Protein AF-0000000078391366 (afdb_homodimer)

Solvent-accessible surface area (backbone atoms only — not comparable to full-atom values): 16207 Å² total; per-residue (Å²): 125,81,77,79,68,52,50,53,65,19,46,39,53,39,88,88,63,46,56,36,37,66,72,50,48,55,62,87,50,70,76,33,93,84,32,59,40,52,32,62,40,32,46,32,16,58,75,36,67,53,40,69,58,43,30,50,49,52,51,48,48,37,71,74,60,33,45,66,47,47,23,72,54,71,32,77,50,23,34,75,63,19,50,69,48,64,21,54,62,47,44,21,47,40,66,20,30,33,51,28,51,65,55,35,24,57,74,59,68,49,53,71,67,52,41,50,54,32,52,52,38,46,52,32,31,53,72,69,44,44,65,90,44,51,72,67,56,31,63,72,45,28,63,60,44,38,51,39,40,77,64,52,25,98,124,82,79,79,67,52,51,50,62,19,46,39,53,38,89,88,64,45,54,37,37,65,72,48,48,56,63,85,50,69,76,33,95,83,32,58,40,50,31,62,40,32,43,30,16,56,73,36,67,51,40,67,55,44,29,50,49,54,51,48,47,37,72,72,59,32,46,64,48,45,23,73,55,69,30,75,50,23,34,76,64,19,49,70,48,64,22,54,62,47,43,20,46,42,66,20,30,33,51,28,52,64,54,34,26,56,74,59,66,49,52,72,68,52,41,50,54,32,50,50,38,47,52,32,31,54,72,70,45,45,64,88,46,51,72,67,56,32,62,71,45,29,64,60,43,38,53,40,39,76,63,51,24,99

pLDDT: mean 95.13, std 9.09, range [27.97, 98.62]

Organism: Toxocara canis (NCBI:txid6265)

InterPro domains:
  IPR002172 Low-density lipoprotein (LDL) receptor class A repeat [PF00057] (10-39)
  IPR002172 Low-density lipoprotein (LDL) receptor class A repeat [PS50068] (5-44)
  IPR002172 Low-density lipoprotein (LDL) receptor class A repeat [SM00192] (5-45)
  IPR002172 Low-density lipoprotein (LDL) receptor class A repeat [cd00112] (12-39)
  IPR036055 LDL receptor-like superfamily [G3DSA:4.10.400.10] (2-43)
  IPR036055 LDL receptor-like superfamily [SSF57424] (6-43)
  IPR053103 IDLSRF-like signaling peptide [PTHR20967] (5-152)

Sequence (308 aa):
MVLVSCPTWHPFQCPNGDCVPIKYLCDGSPDCGDEYDENKSMCTAATRPPVEETASFLKALLNAHGNDFLVKVFGPKASNQLKGMGGVDKVAVALSQSPTIDAFGAEMNFTEDEVEKMTDLMAEIASGSNAGLTNNEAADFRFFVQKLHETGFFMVLVSCPTWHPFQCPNGDCVPIKYLCDGSPDCGDEYDENKSMCTAATRPPVEETASFLKALLNAHGNDFLVKVFGPKASNQLKGMGGVDKVAVALSQSPTIDAFGAEMNFTEDEVEKMTDLMAEIASGSNAGLTNNEAADFRFFVQKLHETGFF

Structure (mmCIF, N/CA/C/O backbone):
data_AF-0000000078391366-model_v1
#
loop_
_entity.id
_entity.type
_entity.pdbx_description
1 polymer Prohormone-4
#
loop_
_atom_site.group_PDB
_atom_site.id
_atom_site.type_symbol
_atom_site.label_atom_id
_atom_site.label_alt_id
_atom_site.label_comp_id
_atom_site.label_asym_id
_atom_site.label_entity_id
_atom_site.label_seq_id
_atom_site.pdbx_PDB_ins_code
_atom_site.Cartn_x
_atom_site.Cartn_y
_atom_site.Cartn_z
_atom_site.occupancy
_atom_site.B_iso_or_equiv
_atom_site.auth_seq_id
_atom_site.auth_comp_id
_atom_site.auth_asym_id
_atom_site.auth_atom_id
_atom_site.pdbx_PDB_model_num
ATOM 1 N N . MET A 1 1 ? 28.031 7.309 -0.085 1 28.7 1 MET A N 1
ATOM 2 C CA . MET A 1 1 ? 26.812 7.895 -0.617 1 28.7 1 MET A CA 1
ATOM 3 C C . MET A 1 1 ? 25.672 7.773 0.39 1 28.7 1 MET A C 1
ATOM 5 O O . MET A 1 1 ? 25.359 6.68 0.863 1 28.7 1 MET A O 1
ATOM 9 N N . VAL A 1 2 ? 25.484 8.602 1.168 1 36.62 2 VAL A N 1
ATOM 10 C CA . VAL A 1 2 ? 24.531 8.539 2.275 1 36.62 2 VAL A CA 1
ATOM 11 C C . VAL A 1 2 ? 23.172 8.055 1.771 1 36.62 2 VAL A C 1
ATOM 13 O O . VAL A 1 2 ? 22.578 8.672 0.889 1 36.62 2 VAL A O 1
ATOM 16 N N . LEU A 1 3 ? 22.906 6.812 1.472 1 46.75 3 LEU A N 1
ATOM 17 C CA . LEU A 1 3 ? 21.656 6.219 1.032 1 46.75 3 LEU A CA 1
ATOM 18 C C . LEU A 1 3 ? 20.469 6.973 1.619 1 46.75 3 LEU A C 1
ATOM 20 O O . LEU A 1 3 ? 20.234 6.945 2.832 1 46.75 3 LEU A O 1
ATOM 24 N N . VAL A 1 4 ? 20.266 8.195 1.197 1 54.81 4 VAL A N 1
ATOM 25 C CA . VAL A 1 4 ? 19.172 9.031 1.685 1 54.81 4 VAL A CA 1
ATOM 26 C C . VAL A 1 4 ? 17.875 8.227 1.695 1 54.81 4 VAL A C 1
ATOM 28 O O . VAL A 1 4 ? 17.453 7.711 0.661 1 54.81 4 VAL A O 1
ATOM 31 N N . SER A 1 5 ? 17.312 7.656 2.902 1 83 5 SER A N 1
ATOM 32 C CA . SER A 1 5 ? 16.078 6.918 3.172 1 83 5 SER A CA 1
ATOM 33 C C . SER A 1 5 ? 14.852 7.801 2.975 1 83 5 SER A C 1
ATOM 35 O O . SER A 1 5 ? 14.914 9.016 3.172 1 83 5 SER A O 1
ATOM 37 N N . CYS A 1 6 ? 13.922 7.527 2.201 1 95.25 6 CYS A N 1
ATOM 38 C CA . CYS A 1 6 ? 12.664 8.211 1.948 1 95.25 6 CYS A CA 1
ATOM 39 C C . CYS A 1 6 ? 11.961 8.555 3.254 1 95.25 6 CYS A C 1
ATOM 41 O O . CYS A 1 6 ? 12.07 7.82 4.238 1 95.25 6 CYS A O 1
ATOM 43 N N . PRO A 1 7 ? 11.43 9.773 3.289 1 96.81 7 PRO A N 1
ATOM 44 C CA . PRO A 1 7 ? 10.688 10.125 4.5 1 96.81 7 PRO A CA 1
ATOM 45 C C . PRO A 1 7 ? 9.461 9.25 4.719 1 96.81 7 PRO A C 1
ATOM 47 O O . PRO A 1 7 ? 8.984 8.602 3.785 1 96.81 7 PRO A O 1
ATOM 50 N N . THR A 1 8 ? 8.883 9.25 5.906 1 97.25 8 THR A N 1
ATOM 51 C CA . THR A 1 8 ? 7.801 8.359 6.312 1 97.25 8 THR A CA 1
ATOM 52 C C . THR A 1 8 ? 6.52 8.688 5.555 1 97.25 8 THR A C 1
ATOM 54 O O . THR A 1 8 ? 5.629 7.84 5.434 1 97.25 8 THR A O 1
ATOM 57 N N . TRP A 1 9 ? 6.387 9.922 5.008 1 97.44 9 TRP A N 1
ATOM 58 C CA . TRP A 1 9 ? 5.18 10.312 4.289 1 97.44 9 TRP A CA 1
ATOM 59 C C . TRP A 1 9 ? 5.34 10.094 2.791 1 97.44 9 TRP A C 1
ATOM 61 O O . TRP A 1 9 ? 4.395 10.281 2.021 1 97.44 9 TRP A O 1
ATOM 71 N N . HIS A 1 10 ? 6.496 9.758 2.346 1 97.81 10 HIS A N 1
ATOM 72 C CA . HIS A 1 10 ? 6.859 9.305 1.01 1 97.81 10 HIS A CA 1
ATOM 73 C C . HIS A 1 10 ? 7.801 8.102 1.076 1 97.81 10 HIS A C 1
ATOM 75 O O . HIS A 1 10 ? 8.898 8.141 0.518 1 97.81 10 HIS A O 1
ATOM 81 N N . PRO A 1 11 ? 7.359 7.008 1.603 1 97.19 11 PRO A N 1
ATOM 82 C CA . PRO A 1 11 ? 8.312 5.969 2 1 97.19 11 PRO A CA 1
ATOM 83 C C . PRO A 1 11 ? 8.727 5.074 0.837 1 97.19 11 PRO A C 1
ATOM 85 O O . PRO A 1 11 ? 9.703 4.324 0.947 1 97.19 11 PRO A O 1
ATOM 88 N N . PHE A 1 12 ? 8.055 5.07 -0.261 1 96.94 12 PHE A N 1
ATOM 89 C CA . PHE A 1 12 ? 8.375 4.184 -1.371 1 96.94 12 PHE A CA 1
ATOM 90 C C . PHE A 1 12 ? 9.445 4.805 -2.268 1 96.94 12 PHE A C 1
ATOM 92 O O . PHE A 1 12 ? 9.211 5.848 -2.883 1 96.94 12 PHE A O 1
ATOM 99 N N . GLN A 1 13 ? 10.484 4.145 -2.316 1 95.25 13 GLN A N 1
ATOM 100 C CA . GLN A 1 13 ? 11.562 4.617 -3.174 1 95.25 13 GLN A CA 1
ATOM 101 C C . GLN A 1 13 ? 11.469 3.998 -4.566 1 95.25 13 GLN A C 1
ATOM 103 O O . GLN A 1 13 ? 11.672 2.793 -4.734 1 95.25 13 GLN A O 1
ATOM 108 N N . CYS A 1 14 ? 11.258 4.773 -5.512 1 94.94 14 CYS A N 1
ATOM 109 C CA . CYS A 1 14 ? 11.273 4.344 -6.906 1 94.94 14 CYS A CA 1
ATOM 110 C C . CYS A 1 14 ? 12.68 3.953 -7.34 1 94.94 14 CYS A C 1
ATOM 112 O O . CYS A 1 14 ? 13.664 4.41 -6.754 1 94.94 14 CYS A O 1
ATOM 114 N N . PRO A 1 15 ? 12.773 3.131 -8.391 1 92.12 15 PRO A N 1
ATOM 115 C CA . PRO A 1 15 ? 14.094 2.752 -8.891 1 92.12 15 PRO A CA 1
ATOM 116 C C . PRO A 1 15 ? 14.938 3.959 -9.305 1 92.12 15 PRO A C 1
ATOM 118 O O . PRO A 1 15 ? 16.156 3.926 -9.188 1 92.12 15 PRO A O 1
ATOM 121 N N . ASN A 1 16 ? 14.32 5.008 -9.703 1 92.06 16 ASN A N 1
ATOM 122 C CA . ASN A 1 16 ? 15.055 6.191 -10.133 1 92.06 16 ASN A CA 1
ATOM 123 C C . ASN A 1 16 ? 15.445 7.07 -8.953 1 92.06 16 ASN A C 1
ATOM 125 O O . ASN A 1 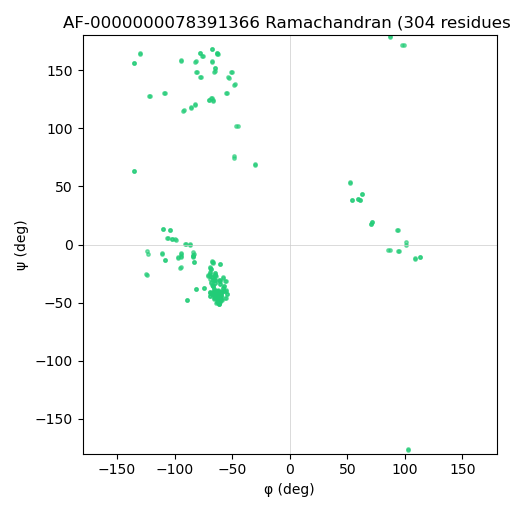16 ? 16.047 8.133 -9.133 1 92.06 16 ASN A O 1
ATOM 129 N N . GLY A 1 17 ? 14.922 6.691 -7.723 1 91.94 17 GLY A N 1
ATOM 130 C CA . GLY A 1 17 ? 15.336 7.414 -6.531 1 91.94 17 GLY A CA 1
ATOM 131 C C . GLY A 1 17 ? 14.25 8.297 -5.957 1 91.94 17 GLY A C 1
ATOM 132 O O . GLY A 1 17 ? 14.359 8.766 -4.82 1 91.94 17 GLY A O 1
ATOM 133 N N . ASP A 1 18 ? 13.195 8.469 -6.75 1 94 18 ASP A N 1
ATOM 134 C CA . ASP A 1 18 ? 12.086 9.289 -6.262 1 94 18 ASP A CA 1
ATOM 135 C C . ASP A 1 18 ? 11.398 8.625 -5.074 1 94 18 ASP A C 1
ATOM 137 O O . ASP A 1 18 ? 11.391 7.395 -4.957 1 94 18 ASP A O 1
ATOM 141 N N . CYS A 1 19 ? 10.898 9.406 -4.219 1 96.88 19 CYS A N 1
ATOM 142 C CA . CYS A 1 19 ? 10.102 8.93 -3.096 1 96.88 19 CYS A CA 1
ATOM 143 C C . CYS A 1 19 ? 8.633 9.281 -3.281 1 96.88 19 CYS A C 1
ATOM 145 O O . CYS A 1 19 ? 8.297 10.43 -3.582 1 96.88 19 CYS A O 1
ATOM 147 N N . VAL A 1 20 ? 7.762 8.312 -3.119 1 97.38 20 VAL A N 1
ATOM 148 C CA . VAL A 1 20 ? 6.348 8.602 -3.326 1 97.38 20 VAL A CA 1
ATOM 149 C C . VAL A 1 20 ? 5.52 7.98 -2.205 1 97.38 20 VAL A C 1
ATOM 151 O O . VAL A 1 20 ? 5.973 7.043 -1.539 1 97.38 20 VAL A O 1
ATOM 154 N N . PRO A 1 21 ? 4.305 8.508 -1.93 1 97.56 21 PRO A N 1
ATOM 155 C CA . PRO A 1 21 ? 3.398 7.902 -0.952 1 97.56 21 PRO A CA 1
ATOM 156 C C . PRO A 1 21 ? 2.918 6.512 -1.373 1 97.56 21 PRO A C 1
ATOM 158 O O . PRO A 1 21 ? 2.803 6.23 -2.568 1 97.56 21 PRO A O 1
ATOM 161 N N . ILE A 1 22 ? 2.629 5.746 -0.393 1 96.88 22 ILE A N 1
ATOM 162 C CA . ILE A 1 22 ? 2.145 4.395 -0.655 1 96.88 22 ILE A CA 1
ATOM 163 C C . ILE A 1 22 ? 0.852 4.461 -1.466 1 96.88 22 ILE A C 1
ATOM 165 O O . ILE A 1 22 ? 0.647 3.664 -2.385 1 96.88 22 ILE A O 1
ATOM 169 N N . LYS A 1 23 ? 0.025 5.461 -1.241 1 96.31 23 LYS A N 1
ATOM 170 C CA . LYS A 1 23 ? -1.277 5.586 -1.89 1 96.31 23 LYS A CA 1
ATOM 171 C C . LYS A 1 23 ? -1.125 5.883 -3.379 1 96.31 23 LYS A C 1
ATOM 173 O O . LYS A 1 23 ? -2.08 5.742 -4.145 1 96.31 23 LYS A O 1
ATOM 178 N N . TYR A 1 24 ? -0.044 6.34 -3.75 1 97.56 24 TYR A N 1
ATOM 179 C CA . TYR A 1 24 ? 0.172 6.695 -5.148 1 97.56 24 TYR A CA 1
ATOM 180 C C . TYR A 1 24 ? 0.585 5.477 -5.965 1 97.56 24 TYR A C 1
ATOM 182 O O . TYR A 1 24 ? 0.629 5.531 -7.195 1 97.56 24 TYR A O 1
ATOM 190 N N . LEU A 1 25 ? 0.892 4.371 -5.277 1 97.94 25 LEU A N 1
ATOM 191 C CA . LEU A 1 25 ? 1.217 3.137 -5.984 1 97.94 25 LEU A CA 1
ATOM 192 C C . LEU A 1 25 ? -0.019 2.557 -6.664 1 97.94 25 LEU A C 1
ATOM 194 O O . LEU A 1 25 ? -1.054 2.365 -6.02 1 97.94 25 LEU A O 1
ATOM 198 N N . CYS A 1 26 ? 0.079 2.346 -7.941 1 98.25 26 CYS A N 1
ATOM 199 C CA . CYS A 1 26 ? -0.946 1.662 -8.719 1 98.25 26 CYS A CA 1
ATOM 200 C C . CYS A 1 26 ? -2.279 2.395 -8.633 1 98.25 26 CYS A C 1
ATOM 202 O O . CYS A 1 26 ? -3.328 1.768 -8.469 1 98.25 26 CYS A O 1
ATOM 204 N N . ASP A 1 27 ? -2.23 3.686 -8.648 1 97.12 27 ASP A N 1
ATOM 205 C CA . ASP A 1 27 ? -3.445 4.488 -8.547 1 97.12 27 ASP A CA 1
ATOM 206 C C . ASP A 1 27 ? -3.863 5.023 -9.914 1 97.12 27 ASP A C 1
ATOM 208 O O . ASP A 1 27 ? -4.75 5.879 -10.008 1 97.12 27 ASP A O 1
ATOM 212 N N . GLY A 1 28 ? -3.113 4.59 -10.977 1 97.62 28 GLY A N 1
ATOM 213 C CA . GLY A 1 28 ? -3.473 4.977 -12.328 1 97.62 28 GLY A CA 1
ATOM 214 C C . GLY A 1 28 ? -2.732 6.211 -12.812 1 97.62 28 GLY A C 1
ATOM 215 O O . GLY A 1 28 ? -2.873 6.609 -13.969 1 97.62 28 GLY A O 1
ATOM 216 N N . SER A 1 29 ? -1.973 6.82 -11.922 1 97.44 29 SER A N 1
ATOM 217 C CA . SER A 1 29 ? -1.199 8.008 -12.266 1 97.44 29 SER A CA 1
ATOM 218 C C . SER A 1 29 ? 0.29 7.789 -12.023 1 97.44 29 SER A C 1
ATOM 220 O O . SER A 1 29 ? 0.683 7.305 -10.953 1 97.44 29 SER A O 1
ATOM 222 N N . PRO A 1 30 ? 1.09 8.094 -13.109 1 97.75 30 PRO A N 1
ATOM 223 C CA . PRO A 1 30 ? 2.535 7.984 -12.898 1 97.75 30 PRO A CA 1
ATOM 224 C C . PRO A 1 30 ? 3.066 9.031 -11.922 1 97.75 30 PRO A C 1
ATOM 226 O O . PRO A 1 30 ? 2.857 10.234 -12.117 1 97.75 30 PRO A O 1
ATOM 229 N N . ASP A 1 31 ? 3.746 8.625 -10.922 1 97.38 31 ASP A N 1
ATOM 230 C CA . ASP A 1 31 ? 4.281 9.531 -9.914 1 97.38 31 ASP A CA 1
ATOM 231 C C . ASP A 1 31 ? 5.793 9.359 -9.766 1 97.38 31 ASP A C 1
ATOM 233 O O . ASP A 1 31 ? 6.477 10.25 -9.258 1 97.38 31 ASP A O 1
ATOM 237 N N . CYS A 1 32 ? 6.246 8.148 -10.125 1 96.69 32 CYS A N 1
ATOM 238 C CA . CYS A 1 32 ? 7.684 8.008 -10.312 1 96.69 32 CYS A CA 1
ATOM 239 C C . CYS A 1 32 ? 8.117 8.578 -11.656 1 96.69 32 CYS A C 1
ATOM 241 O O . CYS A 1 32 ? 7.387 8.477 -12.648 1 96.69 32 CYS A O 1
ATOM 243 N N . GLY A 1 33 ? 9.25 9.164 -11.711 1 96.56 33 GLY A N 1
ATOM 244 C CA . GLY A 1 33 ? 9.758 9.703 -12.961 1 96.56 33 GLY A CA 1
ATOM 245 C C . GLY A 1 33 ? 9.82 8.68 -14.078 1 96.56 33 GLY A C 1
ATOM 246 O O . GLY A 1 33 ? 9.648 9.023 -15.25 1 96.56 33 GLY A O 1
ATOM 247 N N . ASP A 1 34 ? 10.055 7.414 -13.758 1 95.56 34 ASP A N 1
ATOM 248 C CA . ASP A 1 34 ? 10.125 6.34 -14.742 1 95.56 34 ASP A CA 1
ATOM 249 C C . ASP A 1 34 ? 8.812 5.57 -14.82 1 95.56 34 ASP A C 1
ATOM 251 O O . ASP A 1 34 ? 8.742 4.496 -15.422 1 95.56 34 ASP A O 1
ATOM 255 N N . GLU A 1 35 ? 7.805 6.016 -14.078 1 97.5 35 GLU A N 1
ATOM 256 C CA . GLU A 1 35 ? 6.445 5.484 -14.078 1 97.5 35 GLU A CA 1
ATOM 257 C C . GLU A 1 35 ? 6.391 4.109 -13.422 1 97.5 35 GLU A C 1
ATOM 259 O O . GLU A 1 35 ? 5.441 3.35 -13.641 1 97.5 35 GLU A O 1
ATOM 264 N N . TYR A 1 36 ? 7.383 3.795 -12.688 1 97.12 36 TYR A N 1
ATOM 265 C CA . TYR A 1 36 ? 7.461 2.469 -12.086 1 97.12 36 TYR A CA 1
ATOM 266 C C . TYR A 1 36 ? 6.285 2.23 -11.141 1 97.12 36 TYR A C 1
ATOM 268 O O . TYR A 1 36 ? 5.824 1.097 -10.984 1 97.12 36 TYR A O 1
ATOM 276 N N . ASP A 1 37 ? 5.781 3.293 -10.516 1 97.94 37 ASP A N 1
ATOM 277 C CA . ASP A 1 37 ? 4.684 3.131 -9.562 1 97.94 37 ASP A CA 1
ATOM 278 C C . ASP A 1 37 ? 3.457 2.525 -10.242 1 97.94 37 ASP A C 1
ATOM 280 O O . ASP A 1 37 ? 2.547 2.039 -9.57 1 97.94 37 ASP A O 1
ATOM 284 N N . GLU A 1 38 ? 3.434 2.557 -11.547 1 98.31 38 GLU A N 1
ATOM 285 C CA . GLU A 1 38 ? 2.326 1.979 -12.297 1 98.31 38 GLU A CA 1
ATOM 286 C C . GLU A 1 38 ? 2.766 0.725 -13.047 1 98.31 38 GLU A C 1
ATOM 288 O O . GLU A 1 38 ? 2.074 0.266 -13.961 1 98.31 38 GLU A O 1
ATOM 293 N N . ASN A 1 39 ? 3.947 0.141 -12.75 1 97.94 39 ASN A N 1
ATOM 294 C CA . ASN A 1 39 ? 4.43 -1.078 -13.391 1 97.94 39 ASN A CA 1
ATOM 295 C C . ASN A 1 39 ? 3.408 -2.207 -13.281 1 97.94 39 ASN A C 1
ATOM 297 O O . ASN A 1 39 ? 2.928 -2.516 -12.188 1 97.94 39 ASN A O 1
ATOM 301 N N . LYS A 1 40 ? 3.121 -2.822 -14.336 1 97.75 40 LYS A N 1
ATOM 302 C CA . LYS A 1 40 ? 2.049 -3.811 -14.398 1 97.75 40 LYS A CA 1
ATOM 303 C C . LYS A 1 40 ? 2.367 -5.023 -13.523 1 97.75 40 LYS A C 1
ATOM 305 O O . LYS A 1 40 ? 1.502 -5.516 -12.797 1 97.75 40 LYS A O 1
ATOM 310 N N . SER A 1 41 ? 3.557 -5.555 -13.594 1 97.62 41 SER A N 1
ATOM 311 C CA . SER A 1 41 ? 3.945 -6.703 -12.781 1 97.62 41 SER A CA 1
ATOM 312 C C . SER A 1 41 ? 3.881 -6.379 -11.297 1 97.62 41 SER A C 1
ATOM 314 O O . SER A 1 41 ? 3.357 -7.164 -10.508 1 97.62 41 SER A O 1
ATOM 316 N N . MET A 1 42 ? 4.371 -5.172 -10.938 1 97.81 42 MET A N 1
ATOM 317 C CA . MET A 1 42 ? 4.355 -4.75 -9.539 1 97.81 42 MET A CA 1
ATOM 318 C C . MET A 1 42 ? 2.928 -4.574 -9.031 1 97.81 42 MET A C 1
ATOM 320 O O . MET A 1 42 ? 2.582 -5.059 -7.953 1 97.81 42 MET A O 1
ATOM 324 N N . CYS A 1 43 ? 2.133 -3.908 -9.867 1 98.44 43 CYS A N 1
ATOM 325 C CA . CYS A 1 43 ? 0.754 -3.654 -9.469 1 98.44 43 CYS A CA 1
ATOM 326 C C . CYS A 1 43 ? -0.038 -4.953 -9.383 1 98.44 43 CYS A C 1
ATOM 328 O O . CYS A 1 43 ? -0.893 -5.109 -8.508 1 98.44 43 CYS A O 1
ATOM 330 N N . THR A 1 44 ? 0.258 -5.871 -10.273 1 98.06 44 THR A N 1
ATOM 331 C CA . THR A 1 44 ? -0.38 -7.18 -10.203 1 98.06 44 THR A CA 1
ATOM 332 C C . THR A 1 44 ? -0 -7.902 -8.914 1 98.06 44 THR A C 1
ATOM 334 O O . THR A 1 44 ? -0.871 -8.391 -8.188 1 98.06 44 THR A O 1
ATOM 337 N N . ALA A 1 45 ? 1.274 -7.945 -8.633 1 98.06 45 ALA A N 1
ATOM 338 C CA . ALA A 1 45 ? 1.752 -8.609 -7.418 1 98.06 45 ALA A CA 1
ATOM 339 C C . ALA A 1 45 ? 1.113 -8.008 -6.172 1 98.06 45 ALA A C 1
ATOM 341 O O . ALA A 1 45 ? 0.837 -8.719 -5.203 1 98.06 45 ALA A O 1
ATOM 342 N N . ALA A 1 46 ? 0.912 -6.727 -6.246 1 97.31 46 ALA A N 1
ATOM 343 C CA . ALA A 1 46 ? 0.348 -6.012 -5.105 1 97.31 46 ALA A CA 1
ATOM 344 C C . ALA A 1 46 ? -1.079 -6.473 -4.82 1 97.31 46 ALA A C 1
ATOM 346 O O . ALA A 1 46 ? -1.575 -6.32 -3.701 1 97.31 46 ALA A O 1
ATOM 347 N N . THR A 1 47 ? -1.809 -6.977 -5.801 1 96.69 47 THR A N 1
ATOM 348 C CA . THR A 1 47 ? -3.193 -7.391 -5.613 1 96.69 47 THR A CA 1
ATOM 349 C C . THR A 1 47 ? -3.275 -8.883 -5.312 1 96.69 47 THR A C 1
ATOM 351 O O . THR A 1 47 ? -4.352 -9.406 -5.008 1 96.69 47 THR A O 1
ATOM 354 N N . ARG A 1 48 ? -2.17 -9.555 -5.484 1 97 48 ARG A N 1
ATOM 355 C CA . ARG A 1 48 ? -2.098 -11 -5.27 1 97 48 ARG A CA 1
ATOM 356 C C . ARG A 1 48 ? -1.62 -11.32 -3.857 1 97 48 ARG A C 1
ATOM 358 O O . ARG A 1 48 ? -1.055 -10.461 -3.178 1 97 48 ARG A O 1
ATOM 365 N N . PRO A 1 49 ? -1.936 -12.578 -3.365 1 95.06 49 PRO A N 1
ATOM 366 C CA . PRO A 1 49 ? -1.238 -12.961 -2.137 1 95.06 49 PRO A CA 1
ATOM 367 C C . PRO A 1 49 ? 0.279 -12.828 -2.252 1 95.06 49 PRO A C 1
ATOM 369 O O . PRO A 1 49 ? 0.838 -13.031 -3.334 1 95.06 49 PRO A O 1
ATOM 372 N N . PRO A 1 50 ? 0.896 -12.414 -1.133 1 97 50 PRO A N 1
ATOM 373 C CA . PRO A 1 50 ? 2.359 -12.359 -1.177 1 97 50 PRO A CA 1
ATOM 374 C C . PRO A 1 50 ? 2.98 -13.656 -1.681 1 97 50 PRO A C 1
ATOM 376 O O . PRO A 1 50 ? 2.432 -14.742 -1.452 1 97 50 PRO A O 1
ATOM 379 N N . VAL A 1 51 ? 4.07 -13.555 -2.316 1 97.94 51 VAL A N 1
ATOM 380 C CA . VAL A 1 51 ? 4.711 -14.688 -2.982 1 97.94 51 VAL A CA 1
ATOM 381 C C . VAL A 1 51 ? 4.984 -15.797 -1.97 1 97.94 51 VAL A C 1
ATOM 383 O O . VAL A 1 51 ? 4.832 -16.984 -2.283 1 97.94 51 VAL A O 1
ATOM 386 N N . GLU A 1 52 ? 5.355 -15.43 -0.769 1 96.94 52 GLU A N 1
ATOM 387 C CA . GLU A 1 52 ? 5.617 -16.406 0.281 1 96.94 52 GLU A CA 1
ATOM 388 C C . GLU A 1 52 ? 4.371 -17.25 0.577 1 96.94 52 GLU A C 1
ATOM 390 O O . GLU A 1 52 ? 4.469 -18.453 0.788 1 96.94 52 GLU A O 1
ATOM 395 N N . GLU A 1 53 ? 3.307 -16.578 0.608 1 96.69 53 GLU A N 1
ATOM 396 C CA . GLU A 1 53 ? 2.045 -17.281 0.858 1 96.69 53 GLU A CA 1
ATOM 397 C C . GLU A 1 53 ? 1.688 -18.203 -0.296 1 96.69 53 GLU A C 1
ATOM 399 O O . GLU A 1 53 ? 1.243 -19.328 -0.075 1 96.69 53 GLU A O 1
ATOM 404 N N . THR A 1 54 ? 1.872 -17.734 -1.488 1 97.81 54 THR A N 1
ATOM 405 C CA . THR A 1 54 ? 1.594 -18.531 -2.672 1 97.81 54 THR A CA 1
ATOM 406 C C . THR A 1 54 ? 2.508 -19.75 -2.721 1 97.81 54 THR A C 1
ATOM 408 O O . THR A 1 54 ? 2.055 -20.875 -3 1 97.81 54 THR A O 1
ATOM 411 N N . ALA A 1 55 ? 3.77 -19.547 -2.424 1 98.19 55 ALA A N 1
ATOM 412 C CA . ALA A 1 55 ? 4.711 -20.656 -2.4 1 98.19 55 ALA A CA 1
ATOM 413 C C . ALA A 1 55 ? 4.316 -21.688 -1.35 1 98.19 55 ALA A C 1
ATOM 415 O O . ALA A 1 55 ? 4.309 -22.891 -1.622 1 98.19 55 ALA A O 1
ATOM 416 N N . SER A 1 56 ? 4.012 -21.188 -0.183 1 97.94 56 SER A N 1
ATOM 417 C CA . SER A 1 56 ? 3.57 -22.078 0.885 1 97.94 56 SER A CA 1
ATOM 418 C C . SER A 1 56 ? 2.305 -22.828 0.489 1 97.94 56 SER A C 1
ATOM 420 O O . SER A 1 56 ? 2.158 -24.016 0.803 1 97.94 56 SER A O 1
ATOM 422 N N . PHE A 1 57 ? 1.421 -22.203 -0.139 1 97.81 57 PHE A N 1
ATOM 423 C CA . PHE A 1 57 ? 0.173 -22.797 -0.608 1 97.81 57 PHE A CA 1
ATOM 424 C C . PHE A 1 57 ? 0.445 -23.938 -1.593 1 97.81 57 PHE A C 1
ATOM 426 O O . PHE A 1 57 ? -0.118 -25.016 -1.466 1 97.81 57 PHE A O 1
ATOM 433 N N . LEU A 1 58 ? 1.325 -23.672 -2.568 1 97.62 58 LEU A N 1
ATOM 434 C CA . LEU A 1 58 ? 1.674 -24.688 -3.559 1 97.62 58 LEU A CA 1
ATOM 435 C C . LEU A 1 58 ? 2.32 -25.906 -2.895 1 97.62 58 LEU A C 1
ATOM 437 O O . LEU A 1 58 ? 2.004 -27.047 -3.234 1 97.62 58 LE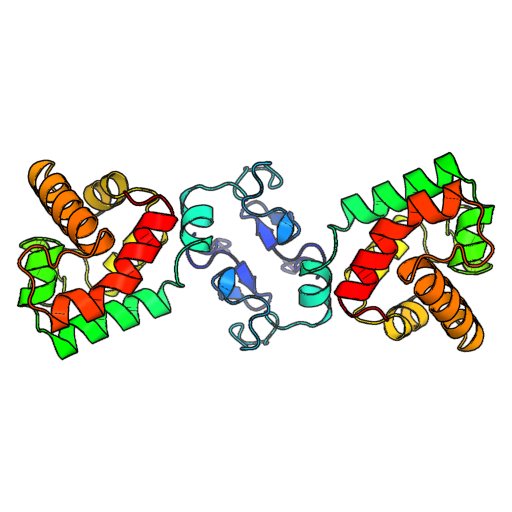U A O 1
ATOM 441 N N . LYS A 1 59 ? 3.184 -25.641 -1.924 1 97.94 59 LYS A N 1
ATOM 442 C CA . LYS A 1 59 ? 3.814 -26.734 -1.186 1 97.94 59 LYS A CA 1
ATOM 443 C C . LYS A 1 59 ? 2.781 -27.531 -0.404 1 97.94 59 LYS A C 1
ATOM 445 O O . LYS A 1 59 ? 2.869 -28.766 -0.334 1 97.94 59 LYS A O 1
ATOM 450 N N . ALA A 1 60 ? 1.876 -26.812 0.158 1 97.44 60 ALA A N 1
ATOM 451 C CA . ALA A 1 60 ? 0.809 -27.5 0.89 1 97.44 60 ALA A CA 1
ATOM 452 C C . ALA A 1 60 ? -0.013 -28.391 -0.039 1 97.44 60 ALA A C 1
ATOM 454 O O . ALA A 1 60 ? -0.395 -29.5 0.335 1 97.44 60 ALA A O 1
ATOM 455 N N . LEU A 1 61 ? -0.365 -27.922 -1.203 1 97.06 61 LEU A N 1
ATOM 456 C CA . LEU A 1 61 ? -1.103 -28.703 -2.18 1 97.06 61 LEU A CA 1
ATOM 457 C C . LEU A 1 61 ? -0.323 -29.969 -2.562 1 97.06 61 LEU A C 1
ATOM 459 O O . LEU A 1 61 ? -0.899 -31.047 -2.676 1 97.06 61 LEU A O 1
ATOM 463 N N . LEU A 1 62 ? 0.984 -29.828 -2.73 1 96.38 62 LEU A N 1
ATOM 464 C CA . LEU A 1 62 ? 1.847 -30.953 -3.062 1 96.38 62 LEU A CA 1
ATOM 465 C C . LEU A 1 62 ? 1.843 -32 -1.944 1 96.38 62 LEU A C 1
ATOM 467 O O . LEU A 1 62 ? 1.756 -33.188 -2.207 1 96.38 62 LEU A O 1
ATOM 471 N N . ASN A 1 63 ? 1.942 -31.484 -0.763 1 96.81 63 ASN A N 1
ATOM 472 C CA . ASN A 1 63 ? 1.953 -32.375 0.388 1 96.81 63 ASN A CA 1
ATOM 473 C C . ASN A 1 63 ? 0.62 -33.094 0.546 1 96.81 63 ASN A C 1
ATOM 475 O O . ASN A 1 63 ? 0.589 -34.312 0.845 1 96.81 63 ASN A O 1
ATOM 479 N N . ALA A 1 64 ? -0.404 -32.406 0.289 1 96.81 64 ALA A N 1
ATOM 480 C CA . ALA A 1 64 ? -1.739 -32.938 0.536 1 96.81 64 ALA A CA 1
ATOM 481 C C . ALA A 1 64 ? -2.18 -33.844 -0.6 1 96.81 64 ALA A C 1
ATOM 483 O O . ALA A 1 64 ? -2.828 -34.875 -0.364 1 96.81 64 ALA A O 1
ATOM 484 N N . HIS A 1 65 ? -1.852 -33.5 -1.845 1 96.44 65 HIS A N 1
ATOM 485 C CA . HIS A 1 65 ? -2.5 -34.188 -2.963 1 96.44 65 HIS A CA 1
ATOM 486 C C . HIS A 1 65 ? -1.472 -34.812 -3.885 1 96.44 65 HIS A C 1
ATOM 488 O O . HIS A 1 65 ? -1.837 -35.5 -4.844 1 96.44 65 HIS A O 1
ATOM 494 N N . GLY A 1 66 ? -0.256 -34.562 -3.633 1 92.88 66 GLY A N 1
ATOM 495 C CA . GLY A 1 66 ? 0.802 -35.219 -4.391 1 92.88 66 GLY A CA 1
ATOM 496 C C . GLY A 1 66 ? 1.146 -34.469 -5.676 1 92.88 66 GLY A C 1
ATOM 497 O O . GLY A 1 66 ? 0.509 -33.5 -6.023 1 92.88 66 GLY A O 1
ATOM 498 N N . ASN A 1 67 ? 2.117 -35.031 -6.379 1 89.19 67 ASN A N 1
ATOM 499 C CA . ASN A 1 67 ? 2.672 -34.406 -7.578 1 89.19 67 ASN A CA 1
ATOM 500 C C . ASN A 1 67 ? 1.671 -34.406 -8.727 1 89.19 67 ASN A C 1
ATOM 502 O O . ASN A 1 67 ? 1.71 -33.531 -9.602 1 89.19 67 ASN A O 1
ATOM 506 N N . ASP A 1 68 ? 0.827 -35.406 -8.695 1 92.31 68 ASP A N 1
ATOM 507 C CA . ASP A 1 68 ? -0.094 -35.594 -9.812 1 92.31 68 ASP A CA 1
ATOM 508 C C . ASP A 1 68 ? -1.121 -34.438 -9.852 1 92.31 68 ASP A C 1
ATOM 510 O O . ASP A 1 68 ? -1.677 -34.156 -10.906 1 92.31 68 ASP A O 1
ATOM 514 N N . PHE A 1 69 ? -1.356 -33.906 -8.711 1 95.38 69 PHE A N 1
ATOM 515 C CA . PHE A 1 69 ? -2.367 -32.844 -8.641 1 95.38 69 PHE A CA 1
ATOM 516 C C . PHE A 1 69 ? -1.961 -31.656 -9.477 1 95.38 69 PHE A C 1
ATOM 518 O O . PHE A 1 69 ? -2.744 -31.172 -10.297 1 95.38 69 PHE A O 1
ATOM 525 N N . LEU A 1 70 ? -0.714 -31.188 -9.289 1 95.81 70 LEU A N 1
ATOM 526 C CA . LEU A 1 70 ? -0.271 -29.984 -9.984 1 95.81 70 LEU A CA 1
ATOM 527 C C . LEU A 1 70 ? -0.13 -30.234 -11.484 1 95.81 70 LEU A C 1
ATOM 529 O O . LEU A 1 70 ? -0.227 -29.312 -12.289 1 95.81 70 LEU A O 1
ATOM 533 N N . VAL A 1 71 ? 0.075 -31.547 -11.859 1 96.06 71 VAL A N 1
ATOM 534 C CA . VAL A 1 71 ? 0.087 -31.906 -13.273 1 96.06 71 VAL A CA 1
ATOM 535 C C . VAL A 1 71 ? -1.307 -31.719 -13.867 1 96.06 71 VAL A C 1
ATOM 537 O O . VAL A 1 71 ? -1.445 -31.281 -15.016 1 96.06 71 VAL A O 1
ATOM 540 N N . LYS A 1 72 ? -2.316 -32 -13.062 1 95.38 72 LYS A N 1
ATOM 541 C CA . LYS A 1 72 ? -3.689 -31.812 -13.516 1 95.38 72 LYS A CA 1
ATOM 542 C C . LYS A 1 72 ? -3.988 -30.328 -13.734 1 95.38 72 LYS A C 1
ATOM 544 O O . LYS A 1 72 ? -4.773 -29.984 -14.617 1 95.38 72 LYS A O 1
ATOM 549 N N . VAL A 1 73 ? -3.369 -29.516 -13 1 95.06 73 VAL A N 1
ATOM 550 C CA . VAL A 1 73 ? -3.682 -28.094 -12.992 1 95.06 73 VAL A CA 1
ATOM 551 C C . VAL A 1 73 ? -2.85 -27.375 -14.055 1 95.06 73 VAL A C 1
ATOM 553 O O . VAL A 1 73 ? -3.389 -26.609 -14.867 1 95.06 73 VAL A O 1
ATOM 556 N N . PHE A 1 74 ? -1.526 -27.672 -14.078 1 96.38 74 PHE A N 1
ATOM 557 C CA . PHE A 1 74 ? -0.611 -26.844 -14.859 1 96.38 74 PHE A CA 1
ATOM 558 C C . PHE A 1 74 ? -0.13 -27.609 -16.094 1 96.38 74 PHE A C 1
ATOM 560 O O . PHE A 1 74 ? 0.49 -27.031 -16.984 1 96.38 74 PHE A O 1
ATOM 567 N N . GLY A 1 75 ? -0.379 -28.953 -16.125 1 94.56 75 GLY A N 1
ATOM 568 C CA . GLY A 1 75 ? 0.099 -29.766 -17.234 1 94.56 75 GLY A CA 1
ATOM 569 C C . GLY A 1 75 ? 1.337 -30.578 -16.891 1 94.56 75 GLY A C 1
ATOM 570 O O . GLY A 1 75 ? 1.81 -30.531 -15.75 1 94.56 75 GLY A O 1
ATOM 571 N N . PRO A 1 76 ? 1.845 -31.25 -17.844 1 93.94 76 PRO A N 1
ATOM 572 C CA . PRO A 1 76 ? 2.914 -32.219 -17.594 1 93.94 76 PRO A CA 1
ATOM 573 C C . PRO A 1 76 ? 4.195 -31.562 -17.078 1 93.94 76 PRO A C 1
ATOM 575 O O . PRO A 1 76 ? 4.965 -32.188 -16.344 1 93.94 76 PRO A O 1
ATOM 578 N N . LYS A 1 77 ? 4.449 -30.359 -17.375 1 95.06 77 LYS A N 1
ATOM 579 C CA . LYS A 1 77 ? 5.652 -29.656 -16.938 1 95.06 77 LYS A CA 1
ATOM 580 C C . LYS A 1 77 ? 5.652 -29.453 -15.414 1 95.06 77 LYS A C 1
ATOM 582 O O . LYS A 1 77 ? 6.688 -29.156 -14.828 1 95.06 77 LYS A O 1
ATOM 587 N N . ALA A 1 78 ? 4.543 -29.625 -14.836 1 96.75 78 ALA A N 1
ATOM 588 C CA . ALA A 1 78 ? 4.395 -29.391 -13.398 1 96.75 78 ALA A CA 1
ATOM 589 C C . ALA A 1 78 ? 4.758 -30.641 -12.602 1 96.75 78 ALA A C 1
ATOM 591 O O . ALA A 1 78 ? 4.699 -30.625 -11.367 1 96.75 78 ALA A O 1
ATOM 592 N N . SER A 1 79 ? 5.148 -31.688 -13.336 1 94.25 79 SER A N 1
ATOM 593 C CA . SER A 1 79 ? 5.516 -32.938 -12.648 1 94.25 79 SER A CA 1
ATOM 594 C C . SER A 1 79 ? 6.73 -32.719 -11.758 1 94.25 79 SER A C 1
ATOM 596 O O . SER A 1 79 ? 7.406 -31.703 -11.836 1 94.25 79 SER A O 1
ATOM 598 N N . ASN A 1 80 ? 6.953 -33.625 -10.867 1 94 80 ASN A N 1
ATOM 599 C CA . ASN A 1 80 ? 8.125 -33.625 -10 1 94 80 ASN A CA 1
ATOM 600 C C . ASN A 1 80 ? 8.281 -32.281 -9.289 1 94 80 ASN A C 1
ATOM 602 O O . ASN A 1 80 ? 9.328 -31.641 -9.383 1 94 80 ASN A O 1
ATOM 606 N N . GLN A 1 81 ? 7.246 -31.875 -8.633 1 94.69 81 GLN A N 1
ATOM 607 C CA . GLN A 1 81 ? 7.242 -30.688 -7.777 1 94.69 81 GLN A CA 1
ATOM 608 C C . GLN A 1 81 ? 7.562 -29.422 -8.578 1 94.69 81 GLN A C 1
ATOM 610 O O . GLN A 1 81 ? 8.406 -28.625 -8.172 1 94.69 81 GLN A O 1
ATOM 615 N N . LEU A 1 82 ? 7.047 -29.328 -9.805 1 96.62 82 LEU A N 1
ATOM 616 C CA . LEU A 1 82 ? 7.098 -28.156 -10.68 1 96.62 82 LEU A CA 1
ATOM 617 C C . LEU A 1 82 ? 8.508 -27.938 -11.203 1 96.62 82 LEU A C 1
ATOM 619 O O . LEU A 1 82 ? 8.859 -26.812 -11.586 1 96.62 82 LEU A O 1
ATOM 623 N N . LYS A 1 83 ? 9.367 -28.906 -11.18 1 96.19 83 LYS A N 1
ATOM 624 C CA . LYS A 1 83 ? 10.758 -28.766 -11.609 1 96.19 83 LYS A CA 1
ATOM 625 C C . LYS A 1 83 ? 10.836 -28.281 -13.055 1 96.19 83 LYS A C 1
ATOM 627 O O . LYS A 1 83 ? 11.664 -27.438 -13.391 1 96.19 83 LYS A O 1
ATOM 632 N N . GLY A 1 84 ? 10.039 -28.75 -13.844 1 95.88 84 GLY A N 1
ATOM 633 C CA . GLY A 1 84 ? 10.023 -28.359 -15.25 1 95.88 84 GLY A CA 1
ATOM 634 C C . GLY A 1 84 ? 9.594 -26.922 -15.461 1 95.88 84 GLY A C 1
ATOM 635 O O . GLY A 1 84 ? 9.805 -26.359 -16.547 1 95.88 84 GLY A O 1
ATOM 636 N N . MET A 1 85 ? 9.031 -26.312 -14.469 1 97.25 85 MET A N 1
ATOM 637 C CA . MET A 1 85 ? 8.57 -24.938 -14.523 1 97.25 85 MET A CA 1
ATOM 638 C C . MET A 1 85 ? 9.492 -24.016 -13.719 1 97.25 85 MET A C 1
ATOM 640 O O . MET A 1 85 ? 9.188 -22.844 -13.531 1 97.25 85 MET A O 1
ATOM 644 N N . GLY A 1 86 ? 10.547 -24.594 -13.25 1 97.25 86 GLY A N 1
ATOM 645 C CA . GLY A 1 86 ? 11.508 -23.812 -12.5 1 97.25 86 GLY A CA 1
ATOM 646 C C . GLY A 1 86 ? 11.383 -24 -11 1 97.25 86 GLY A C 1
ATOM 647 O O . GLY A 1 86 ? 12.125 -23.391 -10.227 1 97.25 86 GLY A O 1
ATOM 648 N N . GLY A 1 87 ? 10.453 -24.812 -10.555 1 97.44 87 GLY A N 1
ATOM 649 C CA . GLY A 1 87 ? 10.273 -25.062 -9.133 1 97.44 87 GLY A CA 1
ATOM 650 C C . GLY A 1 87 ? 9.141 -24.25 -8.523 1 97.44 87 GLY A C 1
ATOM 651 O O . GLY A 1 87 ? 8.594 -23.359 -9.164 1 97.44 87 GLY A O 1
ATOM 652 N N . VAL A 1 88 ? 8.859 -24.578 -7.32 1 97.81 88 VAL A N 1
ATOM 653 C CA . VAL A 1 88 ? 7.727 -23.984 -6.617 1 97.81 88 VAL A CA 1
ATOM 654 C C . VAL A 1 88 ? 7.906 -22.484 -6.52 1 97.81 88 VAL A C 1
ATOM 656 O O . VAL A 1 88 ? 6.977 -21.719 -6.781 1 97.81 88 VAL A O 1
ATOM 659 N N . ASP A 1 89 ? 9.07 -22.016 -6.164 1 97.62 89 ASP A N 1
ATOM 660 C CA . ASP A 1 89 ? 9.312 -20.594 -5.953 1 97.62 89 ASP A CA 1
ATOM 661 C C . ASP A 1 89 ? 9.148 -19.812 -7.254 1 97.62 89 ASP A C 1
ATOM 663 O O . ASP A 1 89 ? 8.57 -18.719 -7.266 1 97.62 89 ASP A O 1
ATOM 667 N N . LYS A 1 90 ? 9.672 -20.328 -8.305 1 98.12 90 LYS A N 1
ATOM 668 C CA . LYS A 1 90 ? 9.547 -19.656 -9.594 1 98.12 90 LYS A CA 1
ATOM 669 C C . LYS A 1 90 ? 8.086 -19.547 -10.016 1 98.12 90 LYS A C 1
ATOM 671 O O . LYS A 1 90 ? 7.66 -18.5 -10.531 1 98.12 90 LYS A O 1
ATOM 676 N N . VAL A 1 91 ? 7.344 -20.594 -9.836 1 98.38 91 VAL A N 1
ATOM 677 C CA . VAL A 1 91 ? 5.93 -20.594 -10.195 1 98.38 91 VAL A CA 1
ATOM 678 C C . VAL A 1 91 ? 5.168 -19.594 -9.32 1 98.38 91 VAL A C 1
ATOM 680 O O . VAL A 1 91 ? 4.312 -18.859 -9.805 1 98.38 91 VAL A O 1
ATOM 683 N N . ALA A 1 92 ? 5.535 -19.578 -8.055 1 98.56 92 ALA A N 1
ATOM 684 C CA . ALA A 1 92 ? 4.891 -18.641 -7.141 1 98.56 92 ALA A CA 1
ATOM 685 C C . ALA A 1 92 ? 5.125 -17.203 -7.582 1 98.56 92 ALA A C 1
ATOM 687 O O . ALA A 1 92 ? 4.199 -16.391 -7.582 1 98.56 92 ALA A O 1
ATOM 688 N N . VAL A 1 93 ? 6.312 -16.922 -7.961 1 98.56 93 VAL A N 1
ATOM 689 C CA . VAL A 1 93 ? 6.656 -15.586 -8.43 1 98.56 93 VAL A CA 1
ATOM 690 C C . VAL A 1 93 ? 5.867 -15.266 -9.695 1 98.56 93 VAL A C 1
ATOM 692 O O . VAL A 1 93 ? 5.293 -14.18 -9.82 1 98.56 93 VAL A O 1
ATOM 695 N N . ALA A 1 94 ? 5.816 -16.188 -10.578 1 98.62 94 ALA A N 1
ATOM 696 C CA . ALA A 1 94 ? 5.109 -15.969 -11.844 1 98.62 94 ALA A CA 1
ATOM 697 C C . ALA A 1 94 ? 3.617 -15.75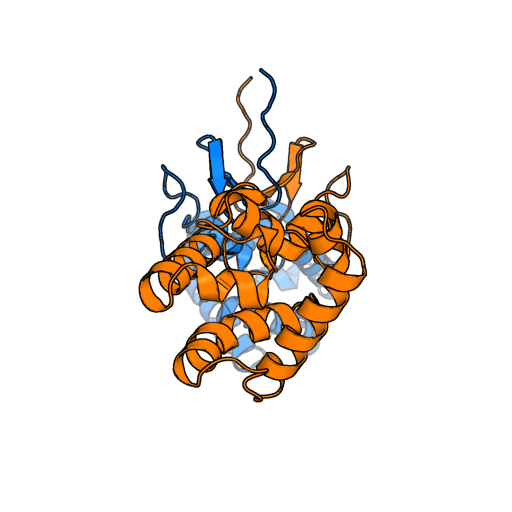 -11.602 1 98.62 94 ALA A C 1
ATOM 699 O O . ALA A 1 94 ? 3.012 -14.867 -12.211 1 98.62 94 ALA A O 1
ATOM 700 N N . LEU A 1 95 ? 3.055 -16.531 -10.711 1 98.12 95 LEU A N 1
ATOM 701 C CA . LEU A 1 95 ? 1.641 -16.375 -10.391 1 98.12 95 LEU A CA 1
ATOM 702 C C . LEU A 1 95 ? 1.376 -15.023 -9.734 1 98.12 95 LEU A C 1
ATOM 704 O O . LEU A 1 95 ? 0.293 -14.453 -9.891 1 98.12 95 LEU A O 1
ATOM 708 N N . SER A 1 96 ? 2.352 -14.508 -9.016 1 97.62 96 SER A N 1
ATOM 709 C CA . SER A 1 96 ? 2.225 -13.242 -8.312 1 97.62 96 SER A CA 1
ATOM 710 C C . SER A 1 96 ? 2.279 -12.062 -9.281 1 97.62 96 SER A C 1
ATOM 712 O O . SER A 1 96 ? 1.498 -11.117 -9.156 1 97.62 96 SER A O 1
ATOM 714 N N . GLN A 1 97 ? 3.111 -12.148 -10.297 1 97.75 97 GLN A N 1
ATOM 715 C CA . GLN A 1 97 ? 3.393 -10.93 -11.047 1 97.75 97 GLN A CA 1
ATOM 716 C C . GLN A 1 97 ? 2.795 -11 -12.453 1 97.75 97 GLN A C 1
ATOM 718 O O . GLN A 1 97 ? 2.801 -10.008 -13.188 1 97.75 97 GLN A O 1
ATOM 723 N N . SER A 1 98 ? 2.244 -12.156 -12.906 1 98.44 98 SER A N 1
ATOM 724 C CA . SER A 1 98 ? 1.616 -12.258 -14.219 1 98.44 98 SER A CA 1
ATOM 725 C C . SER A 1 98 ? 0.179 -11.75 -14.188 1 98.44 98 SER A C 1
ATOM 727 O O . SER A 1 98 ? -0.666 -12.305 -13.484 1 98.44 98 SER A O 1
ATOM 729 N N . PRO A 1 99 ? -0.142 -10.727 -14.977 1 98 99 PRO A N 1
ATOM 730 C CA . PRO A 1 99 ? -1.489 -10.156 -14.914 1 98 99 PRO A CA 1
ATOM 731 C C . PRO A 1 99 ? -2.557 -11.102 -15.453 1 98 99 PRO A C 1
ATOM 733 O O . PRO A 1 99 ? -3.703 -11.078 -14.992 1 98 99 PRO A O 1
ATOM 736 N N . THR A 1 100 ? -2.141 -11.914 -16.469 1 98.38 100 THR A N 1
ATOM 737 C CA . THR A 1 100 ? -3.107 -12.805 -17.109 1 98.38 100 THR A CA 1
ATOM 738 C C . THR A 1 100 ? -2.559 -14.227 -17.188 1 98.38 100 THR A C 1
ATOM 740 O O . THR A 1 100 ? -1.35 -14.438 -17.078 1 98.38 100 THR A O 1
ATOM 743 N N . ILE A 1 101 ? -3.469 -15.125 -17.453 1 98.44 101 ILE A N 1
ATOM 744 C CA . ILE A 1 101 ? -3.094 -16.531 -17.578 1 98.44 101 ILE A CA 1
ATOM 745 C C . ILE A 1 101 ? -2.23 -16.719 -18.828 1 98.44 101 ILE A C 1
ATOM 747 O O . ILE A 1 101 ? -1.319 -17.547 -18.844 1 98.44 101 ILE A O 1
ATOM 751 N N . ASP A 1 102 ? -2.439 -15.867 -19.797 1 98.5 102 ASP A N 1
ATOM 752 C CA . ASP A 1 102 ? -1.625 -15.914 -21 1 98.5 102 ASP A CA 1
ATOM 753 C C . ASP A 1 102 ? -0.192 -15.469 -20.719 1 98.5 102 ASP A C 1
ATOM 755 O O . ASP A 1 102 ? 0.761 -16.094 -21.203 1 98.5 102 ASP A O 1
ATOM 759 N N . ALA A 1 103 ? -0.094 -14.422 -19.984 1 98.38 103 ALA A N 1
ATOM 760 C CA . ALA A 1 103 ? 1.235 -13.953 -19.594 1 98.38 103 ALA A CA 1
ATOM 761 C C . ALA A 1 103 ? 1.972 -15.016 -18.781 1 98.38 103 ALA A C 1
ATOM 763 O O . ALA A 1 103 ? 3.168 -15.242 -18.984 1 98.38 103 ALA A O 1
ATOM 764 N N . PHE A 1 104 ? 1.262 -15.633 -17.906 1 98.56 104 PHE A N 1
ATOM 765 C CA . PHE A 1 104 ? 1.817 -16.719 -17.109 1 98.56 104 PHE A CA 1
ATOM 766 C C . PHE A 1 104 ? 2.266 -17.875 -18 1 98.56 104 PHE A C 1
ATOM 768 O O . PHE A 1 104 ? 3.385 -18.375 -17.859 1 98.56 104 PHE A O 1
ATOM 775 N N . GLY A 1 105 ? 1.349 -18.266 -18.844 1 98.25 105 GLY A N 1
ATOM 776 C CA . GLY A 1 105 ? 1.678 -19.344 -19.766 1 98.25 105 GLY A CA 1
ATOM 777 C C . GLY A 1 105 ? 2.924 -19.062 -20.578 1 98.25 105 GLY A C 1
ATOM 778 O O . GLY A 1 105 ? 3.752 -19.953 -20.781 1 98.25 105 GLY A O 1
ATOM 779 N N . ALA A 1 106 ? 3.051 -17.859 -21.047 1 97.88 106 ALA A N 1
ATOM 780 C CA . ALA A 1 106 ? 4.23 -17.469 -21.812 1 97.88 106 ALA A CA 1
ATOM 781 C C . ALA A 1 106 ? 5.496 -17.594 -20.984 1 97.88 106 ALA A C 1
ATOM 783 O O . ALA A 1 106 ? 6.512 -18.109 -21.438 1 97.88 106 ALA A O 1
ATOM 784 N N . GLU A 1 107 ? 5.41 -17.156 -19.781 1 97 107 GLU A N 1
ATOM 785 C CA . GLU A 1 107 ? 6.562 -17.219 -18.891 1 97 107 GLU A CA 1
ATOM 786 C C . GLU A 1 107 ? 6.953 -18.656 -18.594 1 97 107 GLU A C 1
ATOM 788 O O . GLU A 1 107 ? 8.133 -18.969 -18.422 1 97 107 GLU A O 1
ATOM 793 N N . MET A 1 108 ? 5.996 -19.531 -18.547 1 97.69 108 MET A N 1
ATOM 794 C CA . MET A 1 108 ? 6.23 -20.938 -18.203 1 97.69 108 MET A CA 1
ATOM 795 C C . MET A 1 108 ? 6.496 -21.766 -19.453 1 97.69 108 MET A C 1
ATOM 797 O O . MET A 1 108 ? 6.672 -22.984 -19.375 1 97.69 108 MET A O 1
ATOM 801 N N . ASN A 1 109 ? 6.469 -21.078 -20.594 1 96.88 109 ASN A N 1
ATOM 802 C CA . ASN A 1 109 ? 6.695 -21.734 -21.891 1 96.88 109 ASN A CA 1
ATOM 803 C C . ASN A 1 109 ? 5.625 -22.766 -22.188 1 96.88 109 ASN A C 1
ATOM 805 O O . ASN A 1 109 ? 5.934 -23.891 -22.609 1 96.88 109 ASN A O 1
ATOM 809 N N . PHE A 1 110 ? 4.406 -22.406 -21.922 1 97.69 110 PHE A N 1
ATOM 810 C CA . PHE A 1 110 ? 3.268 -23.25 -22.25 1 97.69 110 PHE A CA 1
ATOM 811 C C . PHE A 1 110 ? 2.885 -23.109 -23.719 1 97.69 110 PHE A C 1
ATOM 813 O O . PHE A 1 110 ? 3.082 -22.047 -24.312 1 97.69 110 PHE A O 1
ATOM 820 N N . THR A 1 111 ? 2.352 -24.25 -24.297 1 96.94 111 THR A N 1
ATOM 821 C CA . THR A 1 111 ? 1.708 -24.141 -25.609 1 96.94 111 THR A CA 1
ATOM 822 C C . THR A 1 111 ? 0.326 -23.516 -25.484 1 96.94 111 THR A C 1
ATOM 824 O O . THR A 1 111 ? -0.212 -23.391 -24.375 1 96.94 111 THR A O 1
ATOM 827 N N . GLU A 1 112 ? -0.182 -23.062 -26.547 1 97.12 112 GLU A N 1
ATOM 828 C CA . GLU A 1 112 ? -1.529 -22.5 -26.547 1 97.12 112 GLU A CA 1
ATOM 829 C C . GLU A 1 112 ? -2.545 -23.484 -26 1 97.12 112 GLU A C 1
ATOM 831 O O . GLU A 1 112 ? -3.467 -23.109 -25.281 1 97.12 112 GLU A O 1
ATOM 836 N N . ASP A 1 113 ? -2.342 -24.75 -26.375 1 97.12 113 ASP A N 1
ATOM 837 C CA . ASP A 1 113 ? -3.236 -25.812 -25.891 1 97.12 113 ASP A CA 1
ATOM 838 C C . ASP A 1 113 ? -3.15 -25.969 -24.375 1 97.12 113 ASP A C 1
ATOM 840 O O . ASP A 1 113 ? -4.168 -26.156 -23.719 1 97.12 113 ASP A O 1
ATOM 844 N N . GLU A 1 114 ? -2.018 -25.906 -23.875 1 96.38 114 GLU A N 1
ATOM 845 C CA . GLU A 1 114 ? -1.815 -26.031 -22.422 1 96.38 114 GLU A CA 1
ATOM 846 C C . GLU A 1 114 ? -2.484 -24.875 -21.688 1 96.38 114 GLU A C 1
ATOM 848 O O . GLU A 1 114 ? -3.109 -25.078 -20.641 1 96.38 114 GLU A O 1
ATOM 853 N N . VAL A 1 115 ? -2.334 -23.672 -22.203 1 98.12 115 VAL A N 1
ATOM 854 C CA . VAL A 1 115 ? -2.949 -22.5 -21.594 1 98.12 115 VAL A CA 1
ATOM 855 C C . VAL A 1 115 ? -4.469 -22.641 -21.625 1 98.12 115 VAL A C 1
ATOM 857 O O . VAL A 1 115 ? -5.148 -22.328 -20.641 1 98.12 115 VAL A O 1
ATOM 860 N N . GLU A 1 116 ? -4.977 -23.062 -22.75 1 97.81 116 GLU A N 1
ATOM 861 C CA . GLU A 1 116 ? -6.418 -23.234 -22.891 1 97.81 116 GLU A CA 1
ATOM 862 C C . GLU A 1 116 ? -6.957 -24.234 -21.875 1 97.81 116 GLU A C 1
ATOM 864 O O . GLU A 1 116 ? -7.984 -24 -21.234 1 97.81 116 GLU A O 1
ATOM 869 N N . LYS A 1 117 ? -6.309 -25.359 -21.75 1 96.81 117 LYS A N 1
ATOM 870 C CA . LYS A 1 117 ? -6.73 -26.375 -20.797 1 96.81 117 LYS A CA 1
ATOM 871 C C . LYS A 1 117 ? -6.715 -25.828 -19.375 1 96.81 117 LYS A C 1
ATOM 873 O O . LYS A 1 117 ? -7.645 -26.078 -18.594 1 96.81 117 LYS A O 1
ATOM 878 N N . MET A 1 118 ? -5.656 -25.141 -19.031 1 97.25 118 MET A N 1
ATOM 879 C CA . MET A 1 118 ? -5.555 -24.547 -17.703 1 97.25 118 MET A CA 1
ATOM 880 C C . MET A 1 118 ? -6.668 -23.531 -17.469 1 97.25 118 MET A C 1
ATOM 882 O O . MET A 1 118 ? -7.277 -23.5 -16.406 1 97.25 118 MET A O 1
ATOM 886 N N . THR A 1 119 ? -6.887 -22.688 -18.422 1 97.94 119 THR A N 1
ATOM 887 C CA . THR A 1 119 ? -7.938 -21.688 -18.328 1 97.94 119 THR A CA 1
ATOM 888 C C . THR A 1 119 ? -9.289 -22.344 -18.062 1 97.94 119 THR A C 1
ATOM 890 O O . THR A 1 119 ? -10.039 -21.891 -17.188 1 97.94 119 THR A O 1
ATOM 893 N N . ASP A 1 120 ? -9.555 -23.391 -18.812 1 97.56 120 ASP A N 1
ATOM 894 C CA . ASP A 1 120 ? -10.82 -24.109 -18.641 1 97.56 120 ASP A CA 1
ATOM 895 C C . ASP A 1 120 ? -10.945 -24.688 -17.234 1 97.56 120 ASP A C 1
ATOM 897 O O . ASP A 1 120 ? -11.992 -24.578 -16.609 1 97.56 120 ASP A O 1
ATOM 901 N N . LEU A 1 121 ? -9.93 -25.266 -16.844 1 97.19 121 LEU A N 1
ATOM 902 C CA . LEU A 1 121 ? -9.945 -25.891 -15.531 1 97.19 121 LEU A CA 1
ATOM 903 C C . LEU A 1 121 ? -10.195 -24.844 -14.445 1 97.19 121 LEU A C 1
ATOM 905 O O . LEU A 1 121 ? -11.078 -25.016 -13.602 1 97.19 121 LEU A O 1
ATOM 909 N N . MET A 1 122 ? -9.477 -23.781 -14.453 1 97.12 122 MET A N 1
ATOM 910 C CA . MET A 1 122 ? -9.578 -22.75 -13.422 1 97.12 122 MET A CA 1
ATOM 911 C C . MET A 1 122 ? -10.945 -22.078 -13.469 1 97.12 122 MET A C 1
ATOM 913 O O . MET A 1 122 ? -11.516 -21.75 -12.422 1 97.12 122 MET A O 1
ATOM 917 N N . ALA A 1 123 ? -11.391 -21.859 -14.711 1 97.38 123 ALA A N 1
ATOM 918 C CA . ALA A 1 123 ? -12.719 -21.266 -14.844 1 97.38 123 ALA A CA 1
ATOM 919 C C . ALA A 1 123 ? -13.789 -22.141 -14.203 1 97.38 123 ALA A C 1
ATOM 921 O O . ALA A 1 123 ? -14.688 -21.641 -13.531 1 97.38 123 ALA A O 1
ATOM 922 N N . GLU A 1 124 ? -13.703 -23.406 -14.43 1 97.25 124 GLU A N 1
ATOM 923 C CA . GLU A 1 124 ? -14.656 -24.344 -13.844 1 97.25 124 GLU A CA 1
ATOM 924 C C . GLU A 1 124 ? -14.562 -24.344 -12.32 1 97.25 124 GLU A C 1
ATOM 926 O O . GLU A 1 124 ? -15.578 -24.297 -11.633 1 97.25 124 GLU A O 1
ATOM 931 N N . ILE A 1 125 ? -13.367 -24.391 -11.844 1 97.19 125 ILE A N 1
ATOM 932 C CA . ILE A 1 125 ? -13.156 -24.406 -10.398 1 97.19 125 ILE A CA 1
ATOM 933 C C . ILE A 1 125 ? -13.711 -23.109 -9.789 1 97.19 125 ILE A C 1
ATOM 935 O O . ILE A 1 125 ? -14.398 -23.156 -8.766 1 97.19 125 ILE A O 1
ATOM 939 N N . ALA A 1 126 ? -13.422 -21.984 -10.383 1 96.25 126 ALA A N 1
ATOM 940 C CA . ALA A 1 126 ? -13.875 -20.688 -9.891 1 96.25 126 ALA A CA 1
ATOM 941 C C . ALA A 1 126 ? -15.398 -20.609 -9.867 1 96.25 126 ALA A C 1
ATOM 943 O O . ALA A 1 126 ? -15.984 -19.953 -9.008 1 96.25 126 ALA A O 1
ATOM 944 N N . SER A 1 127 ? -16.016 -21.312 -10.789 1 95.25 127 SER A N 1
ATOM 945 C CA . SER A 1 127 ? -17.469 -21.297 -10.914 1 95.25 127 SER A CA 1
ATOM 946 C C . SER A 1 127 ? -18.109 -22.281 -9.953 1 95.25 127 SER A C 1
ATOM 948 O O . SER A 1 127 ? -19.344 -22.312 -9.82 1 95.25 127 SER A O 1
ATOM 950 N N . GLY A 1 128 ? -17.344 -23.125 -9.32 1 94.31 128 GLY A N 1
ATOM 951 C CA . GLY A 1 128 ? -17.891 -24.031 -8.32 1 94.31 128 GLY A CA 1
ATOM 952 C C . GLY A 1 128 ? -17.828 -25.484 -8.734 1 94.31 128 GLY A C 1
ATOM 953 O O . GLY A 1 128 ? -18.078 -26.375 -7.918 1 94.31 128 GLY A O 1
ATOM 954 N N . SER A 1 129 ? -17.516 -25.75 -9.945 1 95.25 129 SER A N 1
ATOM 955 C CA . SER A 1 129 ? -17.359 -27.109 -10.422 1 95.25 129 SER A CA 1
ATOM 956 C C . SER A 1 129 ? -16.016 -27.703 -9.992 1 95.25 129 SER A C 1
ATOM 958 O O . SER A 1 129 ? -15.125 -26.969 -9.555 1 95.25 129 SER A O 1
ATOM 960 N N . ASN A 1 130 ? -15.859 -28.938 -10.07 1 95.12 130 ASN A N 1
ATOM 961 C CA . ASN A 1 130 ? -14.617 -29.578 -9.648 1 95.12 130 ASN A CA 1
ATOM 962 C C . ASN A 1 130 ? -13.688 -29.828 -10.828 1 95.12 130 ASN A C 1
ATOM 964 O O . ASN A 1 130 ? -12.516 -30.172 -10.648 1 95.12 130 ASN A O 1
ATOM 968 N N . ALA A 1 131 ? -14.078 -29.688 -11.992 1 92.5 131 ALA A N 1
ATOM 969 C CA . ALA A 1 131 ? -13.281 -29.703 -13.219 1 92.5 131 ALA A CA 1
ATOM 970 C C . ALA A 1 131 ? -12.438 -30.984 -13.305 1 92.5 131 ALA A C 1
ATOM 972 O O . ALA A 1 131 ? -11.25 -30.922 -13.633 1 92.5 131 ALA A O 1
ATOM 973 N N . GLY A 1 132 ? -12.992 -32.125 -12.883 1 92.62 132 GLY A N 1
ATOM 974 C CA . GLY A 1 132 ? -12.281 -33.406 -12.945 1 92.62 132 GLY A CA 1
ATOM 975 C C . GLY A 1 132 ? -11.398 -33.656 -11.742 1 92.62 132 GLY A C 1
ATOM 976 O O . GLY A 1 132 ? -10.781 -34.719 -11.625 1 92.62 132 GLY A O 1
ATOM 977 N N . LEU A 1 133 ? -11.266 -32.719 -10.836 1 95.69 133 LEU A N 1
ATOM 978 C CA . LEU A 1 133 ? -10.555 -32.906 -9.586 1 95.69 133 LEU A CA 1
ATOM 979 C C . LEU A 1 133 ? -11.438 -33.594 -8.555 1 95.69 133 LEU A C 1
ATOM 981 O O . LEU A 1 133 ? -12.664 -33.625 -8.695 1 95.69 133 LEU A O 1
ATOM 985 N N . THR A 1 134 ? -10.82 -34.188 -7.602 1 95.94 134 THR A N 1
ATOM 986 C CA . THR A 1 134 ? -11.594 -34.719 -6.484 1 95.94 134 THR A CA 1
ATOM 987 C C . THR A 1 134 ? -12.203 -33.562 -5.668 1 95.94 134 THR A C 1
ATOM 989 O O . THR A 1 134 ? -11.781 -32.406 -5.793 1 95.94 134 THR A O 1
ATOM 992 N N . ASN A 1 135 ? -13.102 -33.906 -4.797 1 95.69 135 ASN A N 1
ATOM 993 C CA . ASN A 1 135 ? -13.742 -32.906 -3.957 1 95.69 135 ASN A CA 1
ATOM 994 C C . ASN A 1 135 ? -12.727 -32.188 -3.074 1 95.69 135 ASN A C 1
ATOM 996 O O . ASN A 1 135 ? -12.758 -30.953 -2.959 1 95.69 135 ASN A O 1
ATOM 1000 N N . ASN A 1 136 ? -11.836 -32.938 -2.539 1 96.38 136 ASN A N 1
ATOM 1001 C CA . ASN A 1 136 ? -10.836 -32.375 -1.645 1 96.38 136 ASN A CA 1
ATOM 1002 C C . ASN A 1 136 ? -9.852 -31.484 -2.4 1 96.38 136 ASN A C 1
ATOM 1004 O O . ASN A 1 136 ? -9.484 -30.406 -1.929 1 96.38 136 ASN A O 1
ATOM 1008 N N . GLU A 1 137 ? -9.469 -31.922 -3.541 1 96.69 137 GLU A N 1
ATOM 1009 C CA . GLU A 1 137 ? -8.555 -31.156 -4.375 1 96.69 137 GLU A CA 1
ATOM 1010 C C . GLU A 1 137 ? -9.164 -29.812 -4.762 1 96.69 137 GLU A C 1
ATOM 1012 O O . GLU A 1 137 ? -8.531 -28.766 -4.613 1 96.69 137 GLU A O 1
ATOM 1017 N N . ALA A 1 138 ? -10.359 -29.891 -5.262 1 96.5 138 ALA A N 1
ATOM 1018 C CA . ALA A 1 138 ? -11.055 -28.703 -5.719 1 96.5 138 ALA A CA 1
ATOM 1019 C C . ALA A 1 138 ? -11.289 -27.719 -4.566 1 96.5 138 ALA A C 1
ATOM 1021 O O . ALA A 1 138 ? -11.109 -26.516 -4.719 1 96.5 138 ALA A O 1
ATOM 1022 N N . ALA A 1 139 ? -11.695 -28.234 -3.475 1 95.94 139 ALA A N 1
ATOM 1023 C CA . ALA A 1 139 ? -11.969 -27.391 -2.305 1 95.94 139 ALA A CA 1
ATOM 1024 C C . ALA A 1 139 ? -10.703 -26.672 -1.84 1 95.94 139 ALA A C 1
ATOM 1026 O O . ALA A 1 139 ? -10.75 -25.484 -1.5 1 95.94 139 ALA A O 1
ATOM 1027 N N . ASP A 1 140 ? -9.609 -27.375 -1.835 1 96.69 140 ASP A N 1
ATOM 1028 C CA . ASP A 1 140 ? -8.344 -26.812 -1.366 1 96.69 140 ASP A CA 1
ATOM 1029 C C . ASP A 1 140 ? -7.809 -25.781 -2.355 1 96.69 140 ASP A C 1
ATOM 1031 O O . ASP A 1 140 ? -7.102 -24.844 -1.964 1 96.69 140 ASP A O 1
ATOM 1035 N N . PHE A 1 141 ? -8.18 -25.953 -3.539 1 96.81 141 PHE A N 1
ATOM 1036 C CA . PHE A 1 141 ? -7.59 -25.156 -4.602 1 96.81 141 PHE A CA 1
ATOM 1037 C C . PHE A 1 141 ? -8.461 -23.953 -4.914 1 96.81 141 PHE A C 1
ATOM 1039 O O . PHE A 1 141 ? -7.973 -22.922 -5.406 1 96.81 141 PHE A O 1
ATOM 1046 N N . ARG A 1 142 ? -9.688 -23.906 -4.594 1 96.81 142 ARG A N 1
ATOM 1047 C CA . ARG A 1 142 ? -10.711 -22.984 -5.078 1 96.81 142 ARG A CA 1
ATOM 1048 C C . ARG A 1 142 ? -10.453 -21.562 -4.578 1 96.81 142 ARG A C 1
ATOM 1050 O O . ARG A 1 142 ? -10.586 -20.609 -5.332 1 96.81 142 ARG A O 1
ATOM 1057 N N . PHE A 1 143 ? -10.078 -21.484 -3.365 1 93.44 143 PHE A N 1
ATOM 1058 C CA . PHE A 1 143 ? -9.891 -20.156 -2.816 1 93.44 143 PHE A CA 1
ATOM 1059 C C . PHE A 1 143 ? -8.828 -19.391 -3.598 1 93.44 143 PHE A C 1
ATOM 1061 O O . PHE A 1 143 ? -9 -18.203 -3.906 1 93.44 143 PHE A O 1
ATOM 1068 N N . PHE A 1 144 ? -7.793 -20.078 -3.865 1 96 144 PHE A N 1
ATOM 1069 C CA . PHE A 1 144 ? -6.695 -19.438 -4.582 1 96 144 PHE A CA 1
ATOM 10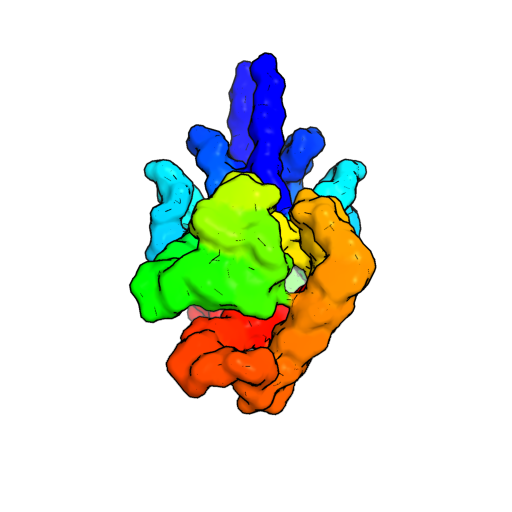70 C C . PHE A 1 144 ? -7.109 -19.094 -6.008 1 96 144 PHE A C 1
ATOM 1072 O O . PHE A 1 144 ? -6.797 -18 -6.504 1 96 144 PHE A O 1
ATOM 1079 N N . VAL A 1 145 ? -7.797 -19.969 -6.637 1 97.06 145 VAL A N 1
ATOM 1080 C CA . VAL A 1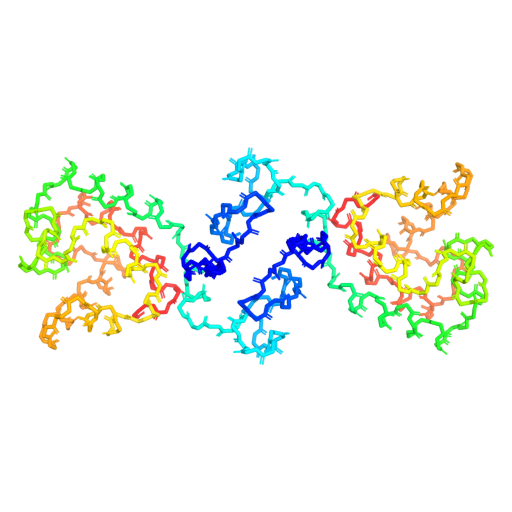 145 ? -8.266 -19.766 -8 1 97.06 145 VAL A CA 1
ATOM 1081 C C . VAL A 1 145 ? -9.211 -18.578 -8.047 1 97.06 145 VAL A C 1
ATOM 1083 O O . VAL A 1 145 ? -9.148 -17.766 -8.977 1 97.06 145 VAL A O 1
ATOM 1086 N N . GLN A 1 146 ? -10.008 -18.453 -7.113 1 96.38 146 GLN A N 1
ATOM 1087 C CA . GLN A 1 146 ? -10.938 -17.328 -7.043 1 96.38 146 GLN A CA 1
ATOM 1088 C C . GLN A 1 146 ? -10.195 -16 -6.914 1 96.38 146 GLN A C 1
ATOM 1090 O O . GLN A 1 146 ? -10.586 -15.008 -7.523 1 96.38 146 GLN A O 1
ATOM 1095 N N . LYS A 1 147 ? -9.148 -16.031 -6.117 1 95.69 147 LYS A N 1
ATOM 1096 C CA . LYS A 1 147 ? -8.344 -14.82 -5.988 1 95.69 147 LYS A CA 1
ATOM 1097 C C . LYS A 1 147 ? -7.727 -14.422 -7.328 1 95.69 147 LYS A C 1
ATOM 1099 O O . LYS A 1 147 ? -7.699 -13.242 -7.68 1 95.69 147 LYS A O 1
ATOM 1104 N N . LEU A 1 148 ? -7.242 -15.406 -8.023 1 97.44 148 LEU A N 1
ATOM 1105 C CA . LEU A 1 148 ? -6.684 -15.148 -9.352 1 97.44 148 LEU A CA 1
ATOM 1106 C C . LEU A 1 148 ? -7.742 -14.578 -10.281 1 97.44 148 LEU A C 1
ATOM 1108 O O . LEU A 1 148 ? -7.48 -13.617 -11.008 1 97.44 148 LEU A O 1
ATOM 1112 N N . HIS A 1 149 ? -8.898 -15.125 -10.195 1 97.25 149 HIS A N 1
ATOM 1113 C CA . HIS A 1 149 ? -9.992 -14.672 -11.039 1 97.25 149 HIS A CA 1
ATOM 1114 C C . HIS A 1 149 ? -10.367 -13.227 -10.727 1 97.25 149 HIS A C 1
ATOM 1116 O O . HIS A 1 149 ? -10.508 -12.406 -11.633 1 97.25 149 HIS A O 1
ATOM 1122 N N . GLU A 1 150 ? -10.469 -12.93 -9.539 1 96.31 150 GLU A N 1
ATOM 1123 C CA . GLU A 1 150 ? -10.891 -11.617 -9.078 1 96.31 150 GLU A CA 1
ATOM 1124 C C . GLU A 1 150 ? -9.875 -10.539 -9.461 1 96.31 150 GLU A C 1
ATOM 1126 O O . GLU A 1 150 ? -10.227 -9.367 -9.586 1 96.31 150 GLU A O 1
ATOM 1131 N N . THR A 1 151 ? -8.68 -10.992 -9.648 1 96.25 151 THR A N 1
ATOM 1132 C CA . THR A 1 151 ? -7.633 -10.016 -9.914 1 96.25 151 THR A CA 1
ATOM 1133 C C . THR A 1 151 ? -7.258 -10.016 -11.391 1 96.25 151 THR A C 1
ATOM 1135 O O . THR A 1 151 ? -6.203 -9.508 -11.773 1 96.25 151 THR A O 1
ATOM 1138 N N . GLY A 1 152 ? -8.078 -10.672 -12.234 1 96 152 GLY A N 1
ATOM 1139 C CA . GLY A 1 152 ? -7.996 -10.492 -13.68 1 96 152 GLY A CA 1
ATOM 1140 C C . GLY A 1 152 ? -7.109 -11.516 -14.359 1 96 152 GLY A C 1
ATOM 1141 O O . GLY A 1 152 ? -6.703 -11.328 -15.508 1 96 152 GLY A O 1
ATOM 1142 N N . PHE A 1 153 ? -6.762 -12.523 -13.664 1 97.88 153 PHE A N 1
ATOM 1143 C CA . PHE A 1 153 ? -5.867 -13.547 -14.203 1 97.88 153 PHE A CA 1
ATOM 1144 C C . PHE A 1 153 ? -6.496 -14.242 -15.406 1 97.88 153 PHE A C 1
ATOM 1146 O O . PHE A 1 153 ? -5.812 -14.547 -16.375 1 97.88 153 PHE A O 1
ATOM 1153 N N . PHE A 1 154 ? -7.773 -14.469 -15.297 1 96.44 154 PHE A N 1
ATOM 1154 C CA . PHE A 1 154 ? -8.57 -15.055 -16.359 1 96.44 154 PHE A CA 1
ATOM 1155 C C . PHE A 1 154 ? -10.039 -14.68 -16.219 1 96.44 154 PHE A C 1
ATOM 1157 O O . PHE A 1 154 ? -10.461 -14.203 -15.164 1 96.44 154 PHE A O 1
ATOM 1164 N N . MET B 1 1 ? 28.266 0.847 -6.887 1 27.97 1 MET B N 1
ATOM 1165 C CA . MET B 1 1 ? 27.422 -0.094 -6.156 1 27.97 1 MET B CA 1
ATOM 1166 C C . MET B 1 1 ? 26.094 -0.307 -6.875 1 27.97 1 MET B C 1
ATOM 1168 O O . MET B 1 1 ? 25.391 0.654 -7.168 1 27.97 1 MET B O 1
ATOM 1172 N N . VAL B 1 2 ? 25.969 -1.131 -7.656 1 36.47 2 VAL B N 1
ATOM 1173 C CA . VAL B 1 2 ? 24.812 -1.347 -8.508 1 36.47 2 VAL B CA 1
ATOM 1174 C C . VAL B 1 2 ? 23.531 -1.309 -7.656 1 36.47 2 VAL B C 1
ATOM 1176 O O . VAL B 1 2 ? 23.391 -2.096 -6.719 1 36.47 2 VAL B O 1
ATOM 1179 N N . LEU B 1 3 ? 23.031 -0.213 -7.191 1 47.03 3 LEU B N 1
ATOM 1180 C CA . LEU B 1 3 ? 21.812 -0.063 -6.398 1 47.03 3 LEU B CA 1
ATOM 1181 C C . LEU B 1 3 ? 20.797 -1.136 -6.762 1 47.03 3 LEU B C 1
ATOM 1183 O O . LEU B 1 3 ? 20.281 -1.15 -7.879 1 47.03 3 LEU B O 1
ATOM 1187 N N . VAL B 1 4 ? 21.062 -2.387 -6.414 1 54.28 4 VAL B N 1
ATOM 1188 C CA . VAL B 1 4 ? 20.172 -3.514 -6.695 1 54.28 4 VAL B CA 1
ATOM 1189 C C . VAL B 1 4 ? 18.734 -3.135 -6.355 1 54.28 4 VAL B C 1
ATOM 1191 O O . VAL B 1 4 ? 18.438 -2.762 -5.219 1 54.28 4 VAL B O 1
ATOM 1194 N N . SER B 1 5 ? 17.75 -2.76 -7.363 1 82.88 5 SER B N 1
ATOM 1195 C CA . SER B 1 5 ? 16.328 -2.412 -7.297 1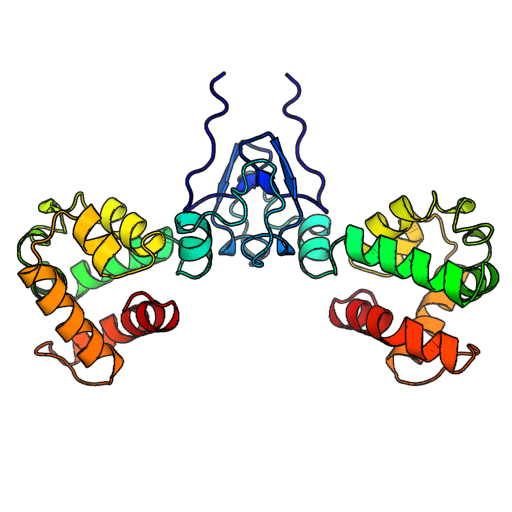 82.88 5 SER B CA 1
ATOM 1196 C C . SER B 1 5 ? 15.484 -3.605 -6.867 1 82.88 5 SER B C 1
ATOM 1198 O O . SER B 1 5 ? 15.852 -4.754 -7.129 1 82.88 5 SER B O 1
ATOM 1200 N N . CYS B 1 6 ? 14.711 -3.604 -5.898 1 95.25 6 CYS B N 1
ATOM 1201 C CA . CYS B 1 6 ? 13.789 -4.621 -5.398 1 95.25 6 CYS B CA 1
ATOM 1202 C C . CYS B 1 6 ? 12.953 -5.195 -6.531 1 95.25 6 CYS B C 1
ATOM 1204 O O . CYS B 1 6 ? 12.633 -4.492 -7.492 1 95.25 6 CYS B O 1
ATOM 1206 N N . PRO B 1 7 ? 12.797 -6.523 -6.484 1 96.81 7 PRO B N 1
ATOM 1207 C CA . PRO B 1 7 ? 11.945 -7.121 -7.512 1 96.81 7 PRO B CA 1
ATOM 1208 C C . PRO B 1 7 ? 10.5 -6.645 -7.426 1 96.81 7 PRO B C 1
ATOM 1210 O O . PRO B 1 7 ? 10.07 -6.129 -6.391 1 96.81 7 PRO B O 1
ATOM 1213 N N . THR B 1 8 ? 9.711 -6.863 -8.453 1 97.12 8 THR B N 1
ATOM 1214 C CA . THR B 1 8 ? 8.352 -6.34 -8.578 1 97.12 8 THR B CA 1
ATOM 1215 C C . THR B 1 8 ? 7.422 -7.004 -7.57 1 97.12 8 THR B C 1
ATOM 1217 O O . THR B 1 8 ? 6.375 -6.449 -7.227 1 97.12 8 THR B O 1
ATOM 1220 N N . TRP B 1 9 ? 7.785 -8.203 -7.047 1 97.5 9 TRP B N 1
ATOM 1221 C CA . TRP B 1 9 ? 6.938 -8.906 -6.09 1 97.5 9 TRP B CA 1
ATOM 1222 C C . TRP B 1 9 ? 7.352 -8.586 -4.656 1 97.5 9 TRP B C 1
ATOM 1224 O O . TRP B 1 9 ? 6.691 -9.008 -3.705 1 97.5 9 TRP B O 1
ATOM 1234 N N . HIS B 1 10 ? 8.43 -7.922 -4.465 1 97.81 10 HIS B N 1
ATOM 1235 C CA . HIS B 1 10 ? 8.93 -7.332 -3.229 1 97.81 10 HIS B CA 1
ATOM 1236 C C . HIS B 1 10 ? 9.438 -5.914 -3.461 1 97.81 10 HIS B C 1
ATOM 1238 O O . HIS B 1 10 ? 10.594 -5.609 -3.16 1 97.81 10 HIS B O 1
ATOM 1244 N N . PRO B 1 11 ? 8.578 -5.008 -3.846 1 97.19 11 PRO B N 1
ATOM 1245 C CA . PRO B 1 11 ? 9.07 -3.752 -4.41 1 97.19 11 PRO B CA 1
ATOM 1246 C C . PRO B 1 11 ? 9.453 -2.732 -3.338 1 97.19 11 PRO B C 1
ATOM 1248 O O . PRO B 1 11 ? 10.117 -1.738 -3.635 1 97.19 11 PRO B O 1
ATOM 1251 N N . PHE B 1 12 ? 9.062 -2.9 -2.115 1 96.94 12 PHE B N 1
ATOM 1252 C CA . PHE B 1 12 ? 9.352 -1.918 -1.075 1 96.94 12 PHE B CA 1
ATOM 1253 C C . PHE B 1 12 ? 10.719 -2.17 -0.455 1 96.94 12 PHE B C 1
ATOM 1255 O O . PHE B 1 12 ? 10.945 -3.215 0.156 1 96.94 12 PHE B O 1
ATOM 1262 N N . GLN B 1 13 ? 11.5 -1.226 -0.608 1 95.19 13 GLN B N 1
ATOM 1263 C CA . GLN B 1 13 ? 12.836 -1.326 -0.024 1 95.19 13 GLN B CA 1
ATOM 1264 C C . GLN B 1 13 ? 12.875 -0.717 1.374 1 95.19 13 GLN B C 1
ATOM 1266 O O . GLN B 1 13 ? 12.734 0.498 1.531 1 95.19 13 GLN B O 1
ATOM 1271 N N . CYS B 1 14 ? 13.109 -1.496 2.32 1 95.12 14 CYS B N 1
ATOM 1272 C CA . CYS B 1 14 ? 13.305 -1.034 3.689 1 95.12 14 CYS B CA 1
ATOM 1273 C C . CYS B 1 14 ? 14.594 -0.229 3.814 1 95.12 14 CYS B C 1
ATOM 1275 O O . CYS B 1 14 ? 15.516 -0.394 3.014 1 95.12 14 CYS B O 1
ATOM 1277 N N . PRO B 1 15 ? 14.656 0.619 4.84 1 92.31 15 PRO B N 1
ATOM 1278 C CA . PRO B 1 15 ? 15.883 1.391 5.051 1 92.31 15 PRO B CA 1
ATOM 1279 C C . PRO B 1 15 ? 17.109 0.505 5.227 1 92.31 15 PRO B C 1
ATOM 1281 O O . PRO B 1 15 ? 18.219 0.894 4.84 1 92.31 15 PRO B O 1
ATOM 1284 N N . ASN B 1 16 ? 16.953 -0.66 5.723 1 92.31 16 ASN B N 1
ATOM 1285 C CA . ASN B 1 16 ? 18.078 -1.561 5.941 1 92.31 16 ASN B CA 1
ATOM 1286 C C . ASN B 1 16 ? 18.438 -2.32 4.672 1 92.31 16 ASN B C 1
ATOM 1288 O O . ASN B 1 16 ? 19.359 -3.143 4.676 1 92.31 16 ASN B O 1
ATOM 1292 N N . GLY B 1 17 ? 17.562 -2.158 3.621 1 92 17 GLY B N 1
ATOM 1293 C CA . GLY B 1 17 ? 17.906 -2.764 2.344 1 92 17 GLY B CA 1
ATOM 1294 C C . GLY B 1 17 ? 17.031 -3.951 1.993 1 92 17 GLY B C 1
ATOM 1295 O O . GLY B 1 17 ? 17.016 -4.402 0.847 1 92 17 GLY B O 1
ATOM 1296 N N . ASP B 1 18 ? 16.281 -4.422 2.98 1 93.94 18 ASP B N 1
ATOM 1297 C CA . ASP B 1 18 ? 15.383 -5.543 2.723 1 93.94 18 ASP B CA 1
ATOM 1298 C C . ASP B 1 18 ? 14.289 -5.152 1.732 1 93.94 18 ASP B C 1
ATOM 1300 O O . ASP B 1 18 ? 13.898 -3.984 1.659 1 93.94 18 ASP B O 1
ATOM 1304 N N . CYS B 1 19 ? 13.859 -6.07 0.989 1 96.88 19 CYS B N 1
ATOM 1305 C CA . CYS B 1 19 ? 12.727 -5.887 0.081 1 96.88 19 CYS B CA 1
ATOM 1306 C C . CYS B 1 19 ? 11.508 -6.652 0.569 1 96.88 19 CYS B C 1
ATOM 1308 O O . CYS B 1 19 ? 11.602 -7.836 0.9 1 96.88 19 CYS B O 1
ATOM 1310 N N . VAL B 1 20 ? 10.383 -5.992 0.629 1 97.31 20 VAL B N 1
ATOM 1311 C CA . VAL B 1 20 ? 9.195 -6.68 1.132 1 97.31 20 VAL B CA 1
ATOM 1312 C C . VAL B 1 20 ? 7.996 -6.367 0.238 1 97.31 20 VAL B C 1
ATOM 1314 O O . VAL B 1 20 ? 7.996 -5.363 -0.48 1 97.31 20 VAL B O 1
ATOM 1317 N N . PRO B 1 21 ? 6.957 -7.23 0.213 1 97.56 21 PRO B N 1
ATOM 1318 C CA . PRO B 1 21 ? 5.723 -6.949 -0.52 1 97.56 21 PRO B CA 1
ATOM 1319 C C . PRO B 1 21 ? 4.961 -5.754 0.046 1 97.56 21 PRO B C 1
ATOM 1321 O O . PRO B 1 21 ? 5.035 -5.48 1.247 1 97.56 21 PRO B O 1
ATOM 1324 N N . ILE B 1 22 ? 4.254 -5.145 -0.819 1 96.88 22 ILE B N 1
ATOM 1325 C CA . ILE B 1 22 ? 3.461 -3.99 -0.411 1 96.88 22 ILE B CA 1
ATOM 1326 C C . ILE B 1 22 ? 2.455 -4.406 0.66 1 96.88 22 ILE B C 1
ATOM 1328 O O . ILE B 1 22 ? 2.23 -3.672 1.627 1 96.88 22 ILE B O 1
ATOM 1332 N N . LYS B 1 23 ? 1.942 -5.617 0.592 1 96.38 23 LYS B N 1
ATOM 1333 C CA . LYS B 1 23 ? 0.91 -6.098 1.506 1 96.38 23 LYS B CA 1
ATOM 1334 C C . LYS B 1 23 ? 1.466 -6.285 2.914 1 96.38 23 LYS B C 1
ATOM 1336 O O . LYS B 1 23 ? 0.705 -6.402 3.877 1 96.38 23 LYS B O 1
ATOM 1341 N N . TYR B 1 24 ? 2.686 -6.387 3.02 1 97.56 24 TYR B N 1
ATOM 1342 C CA . TYR B 1 24 ? 3.299 -6.613 4.324 1 97.56 24 TYR B CA 1
ATOM 1343 C C . TYR B 1 24 ? 3.498 -5.301 5.07 1 97.56 24 TYR B C 1
ATOM 1345 O O . TYR B 1 24 ? 3.818 -5.297 6.262 1 97.56 24 TYR B O 1
ATOM 1353 N N . LEU B 1 25 ? 3.299 -4.184 4.375 1 97.94 25 LEU B N 1
ATOM 1354 C CA . LEU B 1 25 ? 3.391 -2.887 5.031 1 97.94 25 LEU B CA 1
ATOM 1355 C C . LEU B 1 25 ? 2.221 -2.678 5.988 1 97.94 25 LEU B C 1
ATOM 1357 O O . LEU B 1 25 ? 1.061 -2.82 5.594 1 97.94 25 LEU B O 1
ATOM 1361 N N . CYS B 1 26 ? 2.529 -2.404 7.219 1 98.25 26 CYS B N 1
ATOM 1362 C CA . CYS B 1 26 ? 1.548 -2.025 8.227 1 98.25 26 CYS B CA 1
ATOM 1363 C C . CYS B 1 26 ? 0.503 -3.119 8.414 1 98.25 26 CYS B C 1
ATOM 1365 O O . CYS B 1 26 ? -0.69 -2.834 8.516 1 98.25 26 CYS B O 1
ATOM 1367 N N . ASP B 1 27 ? 0.928 -4.344 8.375 1 97.12 27 ASP B N 1
ATOM 1368 C CA . ASP B 1 27 ? 0.011 -5.469 8.523 1 97.12 27 ASP B CA 1
ATOM 1369 C C . ASP B 1 27 ? 0.085 -6.055 9.93 1 97.12 27 ASP B C 1
ATOM 1371 O O . ASP B 1 27 ? -0.477 -7.121 10.195 1 97.12 27 ASP B O 1
ATOM 1375 N N . GLY B 1 28 ? 0.895 -5.391 10.812 1 97.62 28 GLY B N 1
ATOM 1376 C CA . GLY B 1 28 ? 0.976 -5.82 12.195 1 97.62 28 GLY B CA 1
ATOM 1377 C C . GLY B 1 28 ? 2.133 -6.762 12.461 1 97.62 28 GLY B C 1
ATOM 1378 O O . GLY B 1 28 ? 2.381 -7.141 13.609 1 97.62 28 GLY B O 1
ATOM 1379 N N . SER B 1 29 ? 2.822 -7.141 11.414 1 97.38 29 SER B N 1
ATOM 1380 C CA . SER B 1 29 ? 3.965 -8.039 11.531 1 97.38 29 SER B CA 1
ATOM 1381 C C . SER B 1 29 ? 5.23 -7.406 10.969 1 97.38 29 SER B C 1
ATOM 1383 O O . SER B 1 29 ? 5.223 -6.879 9.852 1 97.38 29 SER B O 1
ATOM 1385 N N . PRO B 1 30 ? 6.305 -7.43 11.844 1 97.75 30 PRO B N 1
ATOM 1386 C CA . PRO B 1 30 ? 7.566 -6.902 11.32 1 97.75 30 PRO B CA 1
ATOM 1387 C C . PRO B 1 30 ? 8.164 -7.781 10.219 1 97.75 30 PRO B C 1
ATOM 1389 O O . PRO B 1 30 ? 8.367 -8.977 10.422 1 97.75 30 PRO B O 1
ATOM 1392 N N . ASP B 1 31 ? 8.453 -7.227 9.102 1 97.38 31 ASP B N 1
ATOM 1393 C CA . ASP B 1 31 ? 9 -7.969 7.973 1 97.38 31 ASP B CA 1
ATOM 1394 C C . ASP B 1 31 ? 10.32 -7.359 7.512 1 97.38 31 ASP B C 1
ATOM 1396 O O . ASP B 1 31 ? 11.125 -8.023 6.848 1 97.38 31 ASP B O 1
ATOM 1400 N N . CYS B 1 32 ? 10.461 -6.062 7.789 1 96.69 32 CYS B N 1
ATOM 1401 C CA . CYS B 1 32 ? 11.797 -5.488 7.664 1 96.69 32 CYS B CA 1
ATOM 1402 C C . CYS B 1 32 ? 12.664 -5.867 8.859 1 96.69 32 CYS B C 1
ATOM 1404 O O . CYS B 1 32 ? 12.18 -5.949 9.984 1 96.69 32 CYS B O 1
ATOM 1406 N N . GLY B 1 33 ? 13.891 -6.082 8.641 1 96.56 33 GLY B N 1
ATOM 1407 C CA . GLY B 1 33 ? 14.805 -6.41 9.727 1 96.56 33 GLY B CA 1
ATOM 1408 C C . GLY B 1 33 ? 14.812 -5.371 10.836 1 96.56 33 GLY B C 1
ATOM 1409 O O . GLY B 1 33 ? 15.023 -5.703 12.008 1 96.56 33 GLY B O 1
ATOM 1410 N N . ASP B 1 34 ? 14.578 -4.105 10.508 1 95.62 34 ASP B N 1
ATOM 1411 C CA . ASP B 1 34 ? 14.555 -3.025 11.492 1 95.62 34 ASP B CA 1
ATOM 1412 C C . ASP B 1 34 ? 13.117 -2.678 11.883 1 95.62 34 ASP B C 1
ATOM 1414 O O . ASP B 1 34 ? 12.875 -1.657 12.531 1 95.62 34 ASP B O 1
ATOM 1418 N N . GLU B 1 35 ? 12.164 -3.426 11.383 1 97.56 35 GLU B N 1
ATOM 1419 C CA . GLU B 1 35 ? 10.742 -3.324 11.703 1 97.56 35 GLU B CA 1
ATOM 1420 C C . GLU B 1 35 ? 10.141 -2.047 11.125 1 97.56 35 GLU B C 1
ATOM 1422 O O . GLU B 1 35 ? 9.078 -1.599 11.578 1 97.56 35 GLU B O 1
ATOM 1427 N N . TYR B 1 36 ? 10.805 -1.467 10.195 1 97.19 36 TYR B N 1
ATOM 1428 C CA . TYR B 1 36 ? 10.352 -0.2 9.633 1 97.19 36 TYR B CA 1
ATOM 1429 C C . TYR B 1 36 ? 8.977 -0.353 8.984 1 97.19 36 TYR B C 1
ATOM 1431 O O . TYR B 1 36 ? 8.18 0.588 8.977 1 97.19 36 TYR B O 1
ATOM 1439 N N . ASP B 1 37 ? 8.672 -1.535 8.445 1 98 37 ASP B N 1
ATOM 1440 C CA . ASP B 1 37 ? 7.398 -1.737 7.77 1 98 37 ASP B CA 1
ATOM 1441 C C . ASP B 1 37 ? 6.227 -1.498 8.727 1 98 37 ASP B C 1
ATOM 1443 O O . ASP B 1 37 ? 5.09 -1.326 8.289 1 98 37 ASP B O 1
ATOM 1447 N N . GLU B 1 38 ? 6.504 -1.492 9.992 1 98.31 38 GLU B N 1
ATOM 1448 C CA . GLU B 1 38 ? 5.469 -1.241 11 1 98.31 38 GLU B CA 1
ATOM 1449 C C . GLU B 1 38 ? 5.676 0.11 11.672 1 98.31 38 GLU B C 1
ATOM 1451 O O . GLU B 1 38 ? 5.102 0.374 12.734 1 98.31 38 GLU B O 1
ATOM 1456 N N . ASN B 1 39 ? 6.523 1.001 11.133 1 98 39 ASN B N 1
ATOM 1457 C CA . ASN B 1 39 ? 6.754 2.33 11.695 1 98 39 ASN B CA 1
ATOM 1458 C C . ASN B 1 39 ? 5.449 3.105 11.852 1 98 39 ASN B C 1
ATOM 1460 O O . ASN B 1 39 ? 4.672 3.223 10.898 1 98 39 ASN B O 1
ATOM 1464 N N . LYS B 1 40 ? 5.234 3.646 12.953 1 97.75 40 LYS B N 1
ATOM 1465 C CA . LYS B 1 40 ? 3.957 4.277 13.281 1 97.75 40 LYS B CA 1
ATOM 1466 C C . LYS B 1 40 ? 3.709 5.5 12.398 1 97.75 40 LYS B C 1
ATOM 1468 O O . LYS B 1 40 ? 2.6 5.695 11.898 1 97.75 40 LYS B O 1
ATOM 1473 N N . SER B 1 41 ? 4.668 6.355 12.234 1 97.69 41 SER B N 1
ATOM 1474 C CA . SER B 1 41 ? 4.52 7.539 11.391 1 97.69 41 SER B CA 1
ATOM 1475 C C . SER B 1 41 ? 4.227 7.16 9.945 1 97.69 41 SER B C 1
ATOM 1477 O O . SER B 1 41 ? 3.336 7.73 9.312 1 97.69 41 SER B O 1
ATOM 1479 N N . MET B 1 42 ? 4.961 6.145 9.445 1 97.88 42 MET B N 1
ATOM 1480 C CA . MET B 1 42 ? 4.77 5.691 8.07 1 97.88 42 MET B CA 1
ATOM 1481 C C . MET B 1 42 ? 3.381 5.086 7.891 1 97.88 42 MET B C 1
ATOM 1483 O O . MET B 1 42 ? 2.68 5.406 6.93 1 97.88 42 MET B O 1
ATOM 1487 N N . CYS B 1 43 ? 3.02 4.242 8.852 1 98.44 43 CYS B N 1
ATOM 1488 C CA . CYS B 1 43 ? 1.724 3.578 8.758 1 98.44 43 CYS B CA 1
ATOM 1489 C C . CYS B 1 43 ? 0.585 4.582 8.891 1 98.44 43 CYS B C 1
ATOM 1491 O O . CYS B 1 43 ? -0.444 4.449 8.227 1 98.44 43 CYS B O 1
ATOM 1493 N N . THR B 1 44 ? 0.785 5.566 9.719 1 98.06 44 THR B N 1
ATOM 1494 C CA . THR B 1 44 ? -0.212 6.625 9.836 1 98.06 44 THR B CA 1
ATOM 1495 C C . THR B 1 44 ? -0.353 7.379 8.523 1 98.06 44 THR B C 1
ATOM 1497 O O . THR B 1 44 ? -1.465 7.566 8.023 1 98.06 44 THR B O 1
ATOM 1500 N N . ALA B 1 45 ? 0.755 7.797 7.961 1 98.12 45 ALA B N 1
ATOM 1501 C CA . ALA B 1 45 ? 0.74 8.531 6.699 1 98.12 45 ALA B CA 1
ATOM 1502 C C . ALA B 1 45 ? 0.052 7.727 5.602 1 98.12 45 ALA B C 1
ATOM 1504 O O . ALA B 1 45 ? -0.623 8.289 4.738 1 98.12 45 ALA B O 1
ATOM 1505 N N . ALA B 1 46 ? 0.26 6.453 5.676 1 97.31 46 ALA B N 1
ATOM 1506 C CA . ALA B 1 46 ? -0.303 5.566 4.66 1 97.31 46 ALA B CA 1
ATOM 1507 C C . ALA B 1 46 ? -1.828 5.574 4.707 1 97.31 46 ALA B C 1
ATOM 1509 O O . ALA B 1 46 ? -2.488 5.238 3.723 1 97.31 46 ALA B O 1
ATOM 1510 N N . THR B 1 47 ? -2.441 5.863 5.84 1 96.62 47 THR B N 1
ATOM 1511 C CA . THR B 1 47 ? -3.895 5.84 5.973 1 96.62 47 THR B CA 1
ATOM 1512 C C . THR B 1 47 ? -4.477 7.234 5.754 1 96.62 47 THR B C 1
ATOM 1514 O O . THR B 1 47 ? -5.699 7.402 5.711 1 96.62 47 THR B O 1
ATOM 1517 N N . ARG B 1 48 ? -3.611 8.227 5.695 1 96.94 48 ARG B N 1
ATOM 1518 C CA . ARG B 1 48 ? -4.02 9.617 5.523 1 96.94 48 ARG B CA 1
ATOM 1519 C C . ARG B 1 48 ? -3.982 10.016 4.051 1 96.94 48 ARG B C 1
ATOM 1521 O O . ARG B 1 48 ? -3.35 9.344 3.234 1 96.94 48 ARG B O 1
ATOM 1528 N N . PRO B 1 49 ? -4.77 11.094 3.689 1 95 49 PRO B N 1
ATOM 1529 C CA . PRO B 1 49 ? -4.5 11.625 2.352 1 95 49 PRO B CA 1
ATOM 1530 C C . PRO B 1 49 ? -3.025 11.953 2.129 1 95 49 PRO B C 1
ATOM 1532 O O . PRO B 1 49 ? -2.326 12.336 3.07 1 95 49 PRO B O 1
ATOM 1535 N N . PRO B 1 50 ? -2.572 11.695 0.89 1 97 50 PRO B N 1
ATOM 1536 C CA . PRO B 1 50 ? -1.187 12.078 0.612 1 97 50 PRO B CA 1
ATOM 1537 C C . PRO B 1 50 ? -0.882 13.516 1.018 1 97 50 PRO B C 1
ATOM 1539 O O . PRO B 1 50 ? -1.763 14.383 0.953 1 97 50 PRO B O 1
ATOM 1542 N N . VAL B 1 51 ? 0.3 13.766 1.396 1 97.94 51 VAL B N 1
ATOM 1543 C CA . VAL B 1 51 ? 0.71 15.055 1.951 1 97.94 51 VAL B CA 1
ATOM 1544 C C . VAL B 1 51 ? 0.416 16.172 0.949 1 97.94 51 VAL B C 1
ATOM 1546 O O . VAL B 1 51 ? -0.005 17.266 1.332 1 97.94 51 VAL B O 1
ATOM 1549 N N . GLU B 1 52 ? 0.604 15.891 -0.322 1 97 52 GLU B N 1
ATOM 1550 C CA . GLU B 1 52 ? 0.33 16.875 -1.364 1 97 52 GLU B CA 1
ATOM 1551 C C . GLU B 1 52 ? -1.137 17.297 -1.353 1 97 52 GLU B C 1
ATOM 1553 O O . GLU B 1 52 ? -1.451 18.469 -1.535 1 97 52 GLU B O 1
ATOM 1558 N N . GLU B 1 53 ? -1.94 16.359 -1.177 1 96.75 53 GLU B N 1
ATOM 1559 C CA . GLU B 1 53 ? -3.373 16.641 -1.12 1 96.75 53 GLU B CA 1
ATOM 1560 C C . GLU B 1 53 ? -3.727 17.453 0.117 1 96.75 53 GLU B C 1
ATOM 1562 O O . GLU B 1 53 ? -4.523 18.391 0.039 1 96.75 53 GLU B O 1
ATOM 1567 N N . THR B 1 54 ? -3.139 17.078 1.226 1 97.81 54 THR B N 1
ATOM 1568 C CA . THR B 1 54 ? -3.375 17.797 2.471 1 97.81 54 THR B CA 1
ATOM 1569 C C . THR B 1 54 ? -2.875 19.234 2.363 1 97.81 54 THR B C 1
ATOM 1571 O O . THR B 1 54 ? -3.564 20.172 2.779 1 97.81 54 THR B O 1
ATOM 1574 N N . ALA B 1 55 ? -1.719 19.406 1.792 1 98.19 55 ALA B N 1
ATOM 1575 C CA . ALA B 1 55 ? -1.179 20.75 1.604 1 98.19 55 ALA B CA 1
ATOM 1576 C C . ALA B 1 55 ? -2.086 21.578 0.704 1 98.19 55 ALA B C 1
ATOM 1578 O O . ALA B 1 55 ? -2.385 22.734 1.015 1 98.19 55 ALA B O 1
ATOM 1579 N N . SER B 1 56 ? -2.48 20.984 -0.386 1 97.94 56 SER B N 1
ATOM 1580 C CA . SER B 1 56 ? -3.387 21.672 -1.299 1 97.94 56 SER B CA 1
ATOM 1581 C C . SER B 1 56 ? -4.699 22.031 -0.61 1 97.94 56 SER B C 1
ATOM 1583 O O . SER B 1 56 ? -5.258 23.094 -0.841 1 97.94 56 SER B O 1
ATOM 1585 N N . PHE B 1 57 ? -5.211 21.188 0.162 1 97.81 57 PHE B N 1
ATOM 1586 C CA . PHE B 1 57 ? -6.441 21.391 0.915 1 97.81 57 PHE B CA 1
ATOM 1587 C C . PHE B 1 57 ? -6.309 22.578 1.856 1 97.81 57 PHE B C 1
ATOM 1589 O O . PHE B 1 57 ? -7.18 23.453 1.894 1 97.81 57 PHE B O 1
ATOM 1596 N N . LEU B 1 58 ? -5.195 22.625 2.611 1 97.62 58 LEU B N 1
ATOM 1597 C CA . LEU B 1 58 ? -4.953 23.719 3.537 1 97.62 58 LEU B CA 1
ATOM 1598 C C . LEU B 1 58 ? -4.855 25.047 2.793 1 97.62 58 LEU B C 1
ATOM 1600 O O . LEU B 1 58 ? -5.41 26.062 3.236 1 97.62 58 LEU B O 1
ATOM 1604 N N . LYS B 1 59 ? -4.191 25.031 1.651 1 97.88 59 LYS B N 1
ATOM 1605 C CA . LYS B 1 59 ? -4.086 26.234 0.833 1 97.88 59 LYS B CA 1
ATOM 1606 C C . LYS B 1 59 ? -5.457 26.688 0.326 1 97.88 59 LYS B C 1
ATOM 1608 O O . LYS B 1 59 ? -5.754 27.875 0.281 1 97.88 59 LYS B O 1
ATOM 1613 N N . ALA B 1 60 ? -6.211 25.719 -0.048 1 97.44 60 ALA B N 1
ATOM 1614 C CA . ALA B 1 60 ? -7.562 26.031 -0.503 1 97.44 60 ALA B CA 1
ATOM 1615 C C . ALA B 1 60 ? -8.391 26.656 0.615 1 97.44 60 ALA B C 1
ATOM 1617 O O . ALA B 1 60 ? -9.156 27.594 0.375 1 97.44 60 ALA B O 1
ATOM 1618 N N . LEU B 1 61 ? -8.312 26.141 1.801 1 97 61 LEU B N 1
ATOM 1619 C CA . LEU B 1 61 ? -9.016 26.703 2.943 1 97 61 LEU B CA 1
ATOM 1620 C C . LEU B 1 61 ? -8.578 28.141 3.189 1 97 61 LEU B C 1
ATOM 1622 O O . LEU B 1 61 ? -9.414 29.016 3.465 1 97 61 LEU B O 1
ATOM 1626 N N . LEU B 1 62 ? -7.293 28.406 3.061 1 96.38 62 LEU B N 1
ATOM 1627 C CA . LEU B 1 62 ? -6.754 29.75 3.238 1 96.38 62 LEU B CA 1
ATOM 1628 C C . LEU B 1 62 ? -7.305 30.703 2.186 1 96.38 62 LEU B C 1
ATOM 1630 O O . LEU B 1 62 ? -7.684 31.828 2.502 1 96.38 62 LEU B O 1
ATOM 1634 N N . ASN B 1 63 ? -7.332 30.219 0.987 1 96.81 63 ASN B N 1
ATOM 1635 C CA . ASN B 1 63 ? -7.84 31.031 -0.105 1 96.81 63 ASN B CA 1
ATOM 1636 C C . ASN B 1 63 ? -9.328 31.328 0.058 1 96.81 63 ASN B C 1
ATOM 1638 O O . ASN B 1 63 ? -9.781 32.438 -0.193 1 96.81 63 ASN B O 1
ATOM 1642 N N . ALA B 1 64 ? -10.008 30.359 0.517 1 96.81 64 ALA B N 1
ATOM 1643 C CA . ALA B 1 64 ? -11.469 30.469 0.589 1 96.81 64 ALA B CA 1
ATOM 1644 C C . ALA B 1 64 ? -11.898 31.25 1.824 1 96.81 64 ALA B C 1
ATOM 1646 O O . ALA B 1 64 ? -12.852 32.031 1.771 1 96.81 64 ALA B O 1
ATOM 1647 N N . HIS B 1 65 ? -11.203 31.062 2.961 1 96.38 65 HIS B N 1
ATOM 1648 C CA . HIS B 1 65 ? -11.758 31.547 4.215 1 96.38 65 HIS B CA 1
ATOM 1649 C C . HIS B 1 65 ? -10.797 32.5 4.91 1 96.38 65 HIS B C 1
ATOM 1651 O O . HIS B 1 65 ? -11.125 33.094 5.949 1 96.38 65 HIS B O 1
ATOM 1657 N N . GLY B 1 66 ? -9.648 32.594 4.395 1 92.75 66 GLY B N 1
ATOM 1658 C CA . GLY B 1 66 ? -8.688 33.562 4.922 1 92.75 66 GLY B CA 1
ATOM 1659 C C . GLY B 1 66 ? -7.871 33 6.074 1 92.75 66 GLY B C 1
ATOM 1660 O O . GLY B 1 66 ? -8.086 31.875 6.512 1 92.75 66 GLY B O 1
ATOM 1661 N N . ASN B 1 67 ? -6.973 33.844 6.555 1 88.94 67 ASN B N 1
ATOM 1662 C CA . ASN B 1 67 ? -6.004 33.438 7.574 1 88.94 67 ASN B CA 1
ATOM 1663 C C . ASN B 1 67 ? -6.68 33.188 8.922 1 88.94 67 ASN B C 1
ATOM 1665 O O . ASN B 1 67 ? -6.18 32.406 9.734 1 88.94 67 ASN B O 1
ATOM 1669 N N . ASP B 1 68 ? -7.781 33.875 9.109 1 92.06 68 ASP B N 1
ATOM 1670 C CA . ASP B 1 68 ? -8.438 33.812 10.406 1 92.06 68 ASP B CA 1
ATOM 1671 C C . ASP B 1 68 ? -9.047 32.438 10.625 1 92.06 68 ASP B C 1
ATOM 1673 O O . ASP B 1 68 ? -9.242 32 11.766 1 92.06 68 ASP B O 1
ATOM 1677 N N . PHE B 1 69 ? -9.352 31.781 9.555 1 95.25 69 PHE B N 1
ATOM 1678 C CA . PHE B 1 69 ? -10 30.484 9.664 1 95.25 69 PHE B CA 1
ATOM 1679 C C . PHE B 1 69 ? -9.086 29.484 10.352 1 95.25 69 PHE B C 1
ATOM 1681 O O . PHE B 1 69 ? -9.492 28.812 11.305 1 95.25 69 PHE B O 1
ATOM 1688 N N . LEU B 1 70 ? -7.84 29.391 9.883 1 95.81 70 LEU B N 1
ATOM 1689 C CA . LEU B 1 70 ? -6.922 28.391 10.422 1 95.81 70 LEU B CA 1
ATOM 1690 C C . LEU B 1 70 ? -6.531 28.734 11.859 1 95.81 70 LEU B C 1
ATOM 1692 O O . LEU B 1 70 ? -6.16 27.859 12.633 1 95.81 70 LEU B O 1
ATOM 1696 N N . VAL B 1 71 ? -6.629 30.062 12.219 1 96.06 71 VAL B N 1
ATOM 1697 C CA . VAL B 1 71 ? -6.414 30.453 13.609 1 96.06 71 VAL B CA 1
ATOM 1698 C C . VAL B 1 71 ? -7.523 29.891 14.492 1 96.06 71 VAL B C 1
ATOM 1700 O O . VAL B 1 71 ? -7.27 29.469 15.625 1 96.06 71 VAL B O 1
ATOM 1703 N N . LYS B 1 72 ? -8.734 29.844 13.938 1 95.38 72 LYS B N 1
ATOM 1704 C CA . LYS B 1 72 ? -9.852 29.25 14.68 1 95.38 72 LYS B CA 1
ATOM 1705 C C . LYS B 1 72 ? -9.641 27.766 14.906 1 95.38 72 LYS B C 1
ATOM 1707 O O . LYS B 1 72 ? -10.062 27.219 15.93 1 95.38 72 LYS B O 1
ATOM 1712 N N . VAL B 1 73 ? -8.984 27.141 14.023 1 95.12 73 VAL B N 1
ATOM 1713 C CA . VAL B 1 73 ? -8.859 25.688 14.031 1 95.12 73 VAL B CA 1
ATOM 1714 C C . VAL B 1 73 ? -7.637 25.281 14.859 1 95.12 73 VAL B C 1
ATOM 1716 O O . VAL B 1 73 ? -7.734 24.422 15.734 1 95.12 73 VAL B O 1
ATOM 1719 N N . PHE B 1 74 ? -6.488 25.953 14.602 1 96.38 74 PHE B N 1
ATOM 1720 C CA . PHE B 1 74 ? -5.223 25.469 15.141 1 96.38 74 PHE B CA 1
ATOM 1721 C C . PHE B 1 74 ? -4.723 26.375 16.266 1 96.38 74 PHE B C 1
ATOM 1723 O O . PHE B 1 74 ? -3.779 26.031 16.969 1 96.38 74 PHE B O 1
ATOM 1730 N N . GLY B 1 75 ? -5.34 27.594 16.391 1 94.56 75 GLY B N 1
ATOM 1731 C CA . GLY B 1 75 ? -4.891 28.547 17.391 1 94.56 75 GLY B CA 1
ATOM 1732 C C . GLY B 1 75 ? -4.055 29.672 16.812 1 94.56 75 GLY B C 1
ATOM 1733 O O . GLY B 1 75 ? -3.857 29.75 15.594 1 94.56 75 GLY B O 1
ATOM 1734 N N . PRO B 1 76 ? -3.574 30.5 17.656 1 93.94 76 PRO B N 1
ATOM 1735 C CA . PRO B 1 76 ? -2.922 31.734 17.203 1 93.94 76 PRO B CA 1
ATOM 1736 C C . PRO B 1 76 ? -1.648 31.469 16.406 1 93.94 76 PRO B C 1
ATOM 1738 O O . PRO B 1 76 ? -1.282 32.281 15.547 1 93.94 76 PRO B O 1
ATOM 1741 N N . LYS B 1 77 ? -0.994 30.406 16.594 1 95.06 77 LYS B N 1
ATOM 1742 C CA . LYS B 1 77 ? 0.235 30.078 15.875 1 95.06 77 LYS B CA 1
ATOM 1743 C C . LYS B 1 77 ? -0.04 29.844 14.398 1 95.06 77 LYS B C 1
ATOM 1745 O O . LYS B 1 77 ? 0.885 29.844 13.578 1 95.06 77 LYS B O 1
ATOM 1750 N N . ALA B 1 78 ? -1.246 29.656 14.078 1 96.75 78 ALA B N 1
ATOM 1751 C CA . ALA B 1 78 ? -1.633 29.344 12.703 1 96.75 78 ALA B CA 1
ATOM 1752 C C . ALA B 1 78 ? -1.835 30.609 11.891 1 96.75 78 ALA B C 1
ATOM 1754 O O . ALA B 1 78 ? -2.15 30.547 10.703 1 96.75 78 ALA B O 1
ATOM 1755 N N . SER B 1 79 ? -1.64 31.766 12.555 1 94.19 79 SER B N 1
ATOM 1756 C CA . SER B 1 79 ? -1.816 33.031 11.852 1 94.19 79 SER B CA 1
ATOM 1757 C C . SER B 1 79 ? -0.823 33.156 10.703 1 94.19 79 SER B C 1
ATOM 1759 O O . SER B 1 79 ? 0.133 32.406 10.602 1 94.19 79 SER B O 1
ATOM 1761 N N . ASN B 1 80 ? -1.087 34.062 9.812 1 93.88 80 ASN B N 1
ATOM 1762 C CA . ASN B 1 80 ? -0.186 34.375 8.703 1 93.88 80 ASN B CA 1
ATOM 1763 C C . ASN B 1 80 ? 0.195 33.125 7.926 1 93.88 80 ASN B C 1
ATOM 1765 O O . ASN B 1 80 ? 1.38 32.812 7.762 1 93.88 80 ASN B O 1
ATOM 1769 N N . GLN B 1 81 ? -0.788 32.406 7.512 1 94.56 81 GLN B N 1
ATOM 1770 C CA . GLN B 1 81 ? -0.628 31.234 6.637 1 94.56 81 GLN B CA 1
ATOM 1771 C C . GLN B 1 81 ? 0.22 30.156 7.301 1 94.56 81 GLN B C 1
ATOM 1773 O O . GLN B 1 81 ? 1.148 29.625 6.691 1 94.56 81 GLN B O 1
ATOM 1778 N N . LEU B 1 82 ? 0.055 29.953 8.602 1 96.62 82 LEU B N 1
ATOM 1779 C CA . LEU B 1 82 ? 0.639 28.875 9.406 1 96.62 82 LEU B CA 1
ATOM 1780 C C . LEU B 1 82 ? 2.137 29.094 9.594 1 96.62 82 LEU B C 1
ATOM 1782 O O . LEU B 1 82 ? 2.879 28.141 9.852 1 96.62 82 LEU B O 1
ATOM 1786 N N . LYS B 1 83 ? 2.629 30.297 9.406 1 96.12 83 LYS B N 1
ATOM 1787 C CA . LYS B 1 83 ? 4.059 30.578 9.516 1 96.12 83 LYS B CA 1
ATOM 1788 C C . LYS B 1 83 ? 4.594 30.188 10.891 1 96.12 83 LYS B C 1
ATOM 1790 O O . LYS B 1 83 ? 5.691 29.641 11.008 1 96.12 83 LYS B O 1
ATOM 1795 N N . GLY B 1 84 ? 3.895 30.422 11.852 1 95.81 84 GLY B N 1
ATOM 1796 C CA . GLY B 1 84 ? 4.305 30.094 13.211 1 95.81 84 GLY B CA 1
ATOM 1797 C C . GLY B 1 84 ? 4.383 28.594 13.461 1 95.81 84 GLY B C 1
ATOM 1798 O O . GLY B 1 84 ? 4.98 28.156 14.445 1 95.81 84 GLY B O 1
ATOM 1799 N N . MET B 1 85 ? 3.809 27.828 12.602 1 97.25 85 MET B N 1
ATOM 1800 C CA . MET B 1 85 ? 3.795 26.375 12.711 1 97.25 85 MET B CA 1
ATOM 1801 C C . MET B 1 85 ? 4.746 25.734 11.695 1 97.25 85 MET B C 1
ATOM 1803 O O . MET B 1 85 ? 4.777 24.516 11.547 1 97.25 85 MET B O 1
ATOM 1807 N N . GLY B 1 86 ? 5.453 26.578 11.023 1 97.25 86 GLY B N 1
ATOM 1808 C CA . GLY B 1 86 ? 6.418 26.094 10.055 1 97.25 86 GLY B CA 1
ATOM 1809 C C . GLY B 1 86 ? 5.914 26.172 8.625 1 97.25 86 GLY B C 1
ATOM 1810 O O . GLY B 1 86 ? 6.617 25.781 7.688 1 97.25 86 GLY B O 1
ATOM 1811 N N . GLY B 1 87 ? 4.727 26.688 8.43 1 97.38 87 GLY B N 1
ATOM 1812 C CA . GLY B 1 87 ? 4.168 26.828 7.09 1 97.38 87 GLY B CA 1
ATOM 1813 C C . GLY B 1 87 ? 3.223 25.703 6.715 1 97.38 87 GLY B C 1
ATOM 1814 O O . GLY B 1 87 ? 3.123 24.703 7.434 1 97.38 87 GLY B O 1
ATOM 1815 N N . VAL B 1 88 ? 2.594 25.875 5.621 1 97.75 88 VAL B N 1
ATOM 1816 C CA . VAL B 1 88 ? 1.556 24.953 5.168 1 97.75 88 VAL B CA 1
ATOM 1817 C C . VAL B 1 88 ? 2.15 23.562 4.973 1 97.75 88 VAL B C 1
ATOM 1819 O O . VAL B 1 88 ? 1.569 22.562 5.41 1 97.75 88 VAL B O 1
ATOM 1822 N N . ASP B 1 89 ? 3.291 23.469 4.355 1 97.69 89 ASP B N 1
ATOM 1823 C CA . ASP B 1 89 ? 3.893 22.172 4.043 1 97.69 89 ASP B CA 1
ATOM 1824 C C . ASP B 1 89 ? 4.262 21.422 5.32 1 97.69 89 ASP B C 1
ATOM 1826 O O . ASP B 1 89 ? 4.047 20.203 5.418 1 97.69 89 ASP B O 1
ATOM 1830 N N . LYS B 1 90 ? 4.832 22.094 6.242 1 98.12 90 LYS B N 1
ATOM 1831 C CA . LYS B 1 90 ? 5.203 21.469 7.504 1 98.12 90 LYS B CA 1
ATOM 1832 C C . LYS B 1 90 ? 3.971 20.938 8.234 1 98.12 90 LYS B C 1
ATOM 1834 O O . LYS B 1 90 ? 3.996 19.828 8.781 1 98.12 90 LYS B O 1
ATOM 1839 N N . VAL B 1 91 ? 2.93 21.703 8.25 1 98.38 91 VAL B N 1
ATOM 1840 C CA . VAL B 1 91 ? 1.699 21.297 8.922 1 98.38 91 VAL B CA 1
ATOM 1841 C C . VAL B 1 91 ? 1.089 20.094 8.195 1 98.38 91 VAL B C 1
ATOM 1843 O O . VAL B 1 91 ? 0.625 19.141 8.836 1 98.38 91 VAL B O 1
ATOM 1846 N N . ALA B 1 92 ? 1.151 20.156 6.891 1 98.56 92 ALA B N 1
ATOM 1847 C CA . ALA B 1 92 ? 0.628 19.031 6.109 1 98.56 92 ALA B CA 1
ATOM 1848 C C . ALA B 1 92 ? 1.373 17.734 6.434 1 98.56 92 ALA B C 1
ATOM 1850 O O . ALA B 1 92 ? 0.754 16.688 6.609 1 98.56 92 ALA B O 1
ATOM 1851 N N . VAL B 1 93 ? 2.641 17.844 6.527 1 98.56 93 VAL B N 1
ATOM 1852 C CA . VAL B 1 93 ? 3.459 16.688 6.859 1 98.56 93 VAL B CA 1
ATOM 1853 C C . VAL B 1 93 ? 3.104 16.188 8.258 1 98.56 93 VAL B C 1
ATOM 1855 O O . VAL B 1 93 ? 2.916 14.984 8.469 1 98.56 93 VAL B O 1
ATOM 1858 N N . ALA B 1 94 ? 2.984 17.062 9.164 1 98.62 94 ALA B N 1
ATOM 1859 C CA . ALA B 1 94 ? 2.668 16.688 10.547 1 98.62 94 ALA B CA 1
ATOM 1860 C C . ALA B 1 94 ? 1.296 16.031 10.633 1 98.62 94 ALA B C 1
ATOM 1862 O O . ALA B 1 94 ? 1.128 15.031 11.328 1 98.62 94 ALA B O 1
ATOM 1863 N N . LEU B 1 95 ? 0.342 16.578 9.914 1 98.12 95 LEU B N 1
ATOM 1864 C CA . LEU B 1 95 ? -0.998 16 9.906 1 98.12 95 LEU B CA 1
ATOM 1865 C C . LEU B 1 95 ? -0.99 14.609 9.273 1 98.12 95 LEU B C 1
ATOM 1867 O O . LEU B 1 95 ? -1.799 13.75 9.633 1 98.12 95 LEU B O 1
ATOM 1871 N N . SER B 1 96 ? -0.092 14.383 8.344 1 97.62 96 SER B N 1
ATOM 1872 C CA . SER B 1 96 ? 0.011 13.109 7.637 1 97.62 96 SER B CA 1
ATOM 1873 C C . SER B 1 96 ? 0.62 12.031 8.523 1 97.62 96 SER B C 1
ATOM 1875 O O . SER B 1 96 ? 0.146 10.898 8.547 1 97.62 96 SER B O 1
ATOM 1877 N N . GLN B 1 97 ? 1.587 12.398 9.336 1 97.75 97 GLN B N 1
ATOM 1878 C CA . GLN B 1 97 ? 2.373 11.336 9.969 1 97.75 97 GLN B CA 1
ATOM 1879 C C . GLN B 1 97 ? 2.104 11.273 11.469 1 97.75 97 GLN B C 1
ATOM 1881 O O . GLN B 1 97 ? 2.551 10.344 12.141 1 97.75 97 GLN B O 1
ATOM 1886 N N . SER B 1 98 ? 1.369 12.234 12.07 1 98.44 98 SER B N 1
ATOM 1887 C CA . SER B 1 98 ? 1.047 12.18 13.492 1 98.44 98 SER B CA 1
ATOM 1888 C C . SER B 1 98 ? -0.148 11.273 13.758 1 98.44 98 SER B C 1
ATOM 1890 O O . SER B 1 98 ? -1.251 11.531 13.273 1 98.44 98 SER B O 1
ATOM 1892 N N . PRO B 1 99 ? 0.007 10.227 14.562 1 98 99 PRO B N 1
ATOM 1893 C CA . PRO B 1 99 ? -1.093 9.289 14.781 1 98 99 PRO B CA 1
ATOM 1894 C C . PRO B 1 99 ? -2.246 9.898 15.57 1 98 99 PRO B C 1
ATOM 1896 O O . PRO B 1 99 ? -3.404 9.516 15.375 1 98 99 PRO B O 1
ATOM 1899 N N . THR B 1 100 ? -1.874 10.82 16.5 1 98.38 100 THR B N 1
ATOM 1900 C CA . THR B 1 100 ? -2.895 11.406 17.375 1 98.38 100 THR B CA 1
ATOM 1901 C C . THR B 1 100 ? -2.785 12.922 17.391 1 98.38 100 THR B C 1
ATOM 1903 O O . THR B 1 100 ? -1.749 13.484 17.016 1 98.38 100 THR B O 1
ATOM 1906 N N . ILE B 1 101 ? -3.832 13.516 17.859 1 98.44 101 ILE B N 1
ATOM 1907 C CA . ILE B 1 101 ? -3.869 14.977 17.969 1 98.44 101 ILE B CA 1
ATOM 1908 C C . ILE B 1 101 ? -2.848 15.445 19 1 98.44 101 ILE B C 1
ATOM 1910 O O . ILE B 1 101 ? -2.242 16.516 18.844 1 98.44 101 ILE B O 1
ATOM 1914 N N . ASP B 1 102 ? -2.584 14.617 19.953 1 98.44 102 ASP B N 1
ATOM 1915 C CA . ASP B 1 102 ? -1.574 14.938 20.969 1 98.44 102 ASP B CA 1
ATOM 1916 C C . ASP B 1 102 ? -0.173 14.93 20.359 1 98.44 102 ASP B C 1
ATOM 1918 O O . ASP B 1 102 ? 0.639 15.812 20.641 1 98.44 102 ASP B O 1
ATOM 1922 N N . ALA B 1 103 ? 0.07 13.93 19.578 1 98.38 103 ALA B N 1
ATOM 1923 C CA . ALA B 1 103 ? 1.359 13.867 18.891 1 98.38 103 ALA B CA 1
ATOM 1924 C C . ALA B 1 103 ? 1.551 15.07 17.969 1 98.38 103 ALA B C 1
ATOM 1926 O O . ALA B 1 103 ? 2.641 15.648 17.906 1 98.38 103 ALA B O 1
ATOM 1927 N N . PHE B 1 104 ? 0.515 15.414 17.297 1 98.56 104 PHE B N 1
ATOM 1928 C CA . PHE B 1 104 ? 0.532 16.594 16.438 1 98.56 104 PHE B CA 1
ATOM 1929 C C . PHE B 1 104 ? 0.805 17.844 17.25 1 98.56 104 PHE B C 1
ATOM 1931 O O . PHE B 1 104 ? 1.666 18.656 16.875 1 98.56 104 PHE B O 1
ATOM 1938 N N . GLY B 1 105 ? 0.024 17.969 18.281 1 98.25 105 GLY B N 1
ATOM 1939 C CA . GLY B 1 105 ? 0.214 19.125 19.141 1 98.25 105 GLY B CA 1
ATOM 1940 C C . GLY B 1 105 ? 1.634 19.266 19.656 1 98.25 105 GLY B C 1
ATOM 1941 O O . GLY B 1 105 ? 2.184 20.359 19.703 1 98.25 105 GLY B O 1
ATOM 1942 N N . ALA B 1 106 ? 2.213 18.172 20.047 1 97.88 106 ALA B N 1
ATOM 1943 C CA . ALA B 1 106 ? 3.592 18.172 20.531 1 97.88 106 ALA B CA 1
ATOM 1944 C C . ALA B 1 106 ? 4.551 18.641 19.438 1 97.88 106 ALA B C 1
ATOM 1946 O O . ALA B 1 106 ? 5.441 19.453 19.688 1 97.88 106 ALA B O 1
ATOM 1947 N N . GLU B 1 107 ? 4.336 18.156 18.281 1 96.94 107 GLU B N 1
ATOM 1948 C CA . GLU B 1 107 ? 5.195 18.516 17.172 1 96.94 107 GLU B CA 1
ATOM 1949 C C . GLU B 1 107 ? 5.062 20 16.844 1 96.94 107 GLU B C 1
ATOM 1951 O O . GLU B 1 107 ? 6.035 20.641 16.422 1 96.94 107 GLU B O 1
ATOM 1956 N N . MET B 1 108 ? 3.904 20.547 17.016 1 97.69 108 MET B N 1
ATOM 1957 C CA . MET B 1 108 ? 3.633 21.938 16.672 1 97.69 108 MET B CA 1
ATOM 1958 C C . MET B 1 108 ? 3.908 22.859 17.875 1 97.69 108 MET B C 1
ATOM 1960 O O . MET B 1 108 ? 3.691 24.062 17.781 1 97.69 108 MET B O 1
ATOM 1964 N N . ASN B 1 109 ? 4.328 22.234 18.953 1 96.88 109 ASN B N 1
ATOM 1965 C CA . ASN B 1 109 ? 4.633 22.953 20.188 1 96.88 109 ASN B CA 1
ATOM 1966 C C . ASN B 1 109 ? 3.395 23.641 20.75 1 96.88 109 ASN B C 1
ATOM 1968 O O . ASN B 1 109 ? 3.447 24.812 21.125 1 96.88 109 ASN B O 1
ATOM 1972 N N . PHE B 1 110 ? 2.309 22.953 20.75 1 97.69 110 PHE B N 1
ATOM 1973 C CA . PHE B 1 110 ? 1.074 23.438 21.344 1 97.69 110 PHE B CA 1
ATOM 1974 C C . PHE B 1 110 ? 1.084 23.219 22.859 1 97.69 110 PHE B C 1
ATOM 1976 O O . PHE B 1 110 ? 1.711 22.281 23.344 1 97.69 110 PHE B O 1
ATOM 1983 N N . THR B 1 111 ? 0.382 24.172 23.594 1 96.94 111 THR B N 1
ATOM 1984 C CA . THR B 1 111 ? 0.104 23.938 25 1 96.94 111 THR B CA 1
ATOM 1985 C C . THR B 1 111 ? -1.021 22.906 25.156 1 96.94 111 THR B C 1
ATOM 1987 O O . THR B 1 111 ? -1.733 22.609 24.203 1 96.94 111 THR B O 1
ATOM 1990 N N . GLU B 1 112 ? -1.122 22.359 26.297 1 97.12 112 GLU B N 1
ATOM 1991 C CA . GLU B 1 112 ? -2.207 21.422 26.578 1 97.12 112 GLU B CA 1
ATOM 1992 C C . GLU B 1 112 ? -3.566 22.062 26.297 1 97.12 112 GLU B C 1
ATOM 1994 O O . GLU B 1 112 ? -4.473 21.406 25.797 1 97.12 112 GLU B O 1
ATOM 1999 N N . ASP B 1 113 ? -3.664 23.328 26.672 1 97.06 113 ASP B N 1
ATOM 2000 C CA . ASP B 1 113 ? -4.91 24.062 26.453 1 97.06 113 ASP B CA 1
ATOM 2001 C C . ASP B 1 113 ? -5.215 24.188 24.953 1 97.06 113 ASP B C 1
ATOM 2003 O O . ASP B 1 113 ? -6.367 24.047 24.531 1 97.06 113 ASP B O 1
ATOM 2007 N N . GLU B 1 114 ? -4.262 24.453 24.203 1 96.31 114 GLU B N 1
ATOM 2008 C CA . GLU B 1 114 ? -4.426 24.578 22.75 1 96.31 114 GLU B CA 1
ATOM 2009 C C . GLU B 1 114 ? -4.871 23.266 22.141 1 96.31 114 GLU B C 1
ATOM 2011 O O . GLU B 1 114 ? -5.742 23.234 21.266 1 96.31 114 GLU B O 1
ATOM 2016 N N . VAL B 1 115 ? -4.262 22.172 22.562 1 98.12 115 VAL B N 1
ATOM 2017 C CA . VAL B 1 115 ? -4.621 20.844 22.062 1 98.12 115 VAL B CA 1
ATOM 2018 C C . VAL B 1 115 ? -6.066 20.531 22.438 1 98.12 115 VAL B C 1
ATOM 2020 O O . VAL B 1 115 ? -6.824 20 21.625 1 98.12 115 VAL B O 1
ATOM 2023 N N . GLU B 1 116 ? -6.422 20.812 23.656 1 97.81 116 GLU B N 1
ATOM 2024 C CA . GLU B 1 116 ? -7.781 20.562 24.125 1 97.81 116 GLU B CA 1
ATOM 2025 C C . GLU B 1 116 ? -8.805 21.328 23.281 1 97.81 116 GLU B C 1
ATOM 2027 O O . GLU B 1 116 ? -9.828 20.766 22.891 1 97.81 116 GLU B O 1
ATOM 2032 N N . LYS B 1 117 ? -8.562 22.578 23.062 1 96.81 117 LYS B N 1
ATOM 2033 C CA . LYS B 1 117 ? -9.469 23.391 22.266 1 96.81 117 LYS B CA 1
ATOM 2034 C C . LYS B 1 117 ? -9.602 22.844 20.844 1 96.81 117 LYS B C 1
ATOM 2036 O O . LYS B 1 117 ? -10.711 22.766 20.297 1 96.81 117 LYS B O 1
ATOM 2041 N N . MET B 1 118 ? -8.492 22.484 20.266 1 97.25 118 MET B N 1
ATOM 2042 C CA . MET B 1 118 ? -8.516 21.906 18.922 1 97.25 118 MET B CA 1
ATOM 2043 C C . MET B 1 118 ? -9.297 20.609 18.906 1 97.25 118 MET B C 1
ATOM 2045 O O . MET B 1 118 ? -10.094 20.359 18 1 97.25 118 MET B O 1
ATOM 2049 N N . THR B 1 119 ? -9.039 19.766 19.859 1 98 119 THR B N 1
ATOM 2050 C CA . THR B 1 119 ? -9.734 18.5 19.969 1 98 119 THR B CA 1
ATOM 2051 C C . THR B 1 119 ? -11.242 18.703 20.016 1 98 119 THR B C 1
ATOM 2053 O O . THR B 1 119 ? -12 18.031 19.328 1 98 119 THR B O 1
ATOM 2056 N N . ASP B 1 120 ? -11.633 19.656 20.844 1 97.56 120 ASP B N 1
ATOM 2057 C CA . ASP B 1 120 ? -13.055 19.938 20.984 1 97.56 120 ASP B CA 1
ATOM 2058 C C . ASP B 1 120 ? -13.656 20.422 19.656 1 97.56 120 ASP B C 1
ATOM 2060 O O . ASP B 1 120 ? -14.734 19.984 19.266 1 97.56 120 ASP B O 1
ATOM 2064 N N . LEU B 1 121 ? -12.977 21.281 19.078 1 97.25 121 LEU B N 1
ATOM 2065 C CA . LEU B 1 121 ? -13.469 21.828 17.828 1 97.25 121 LEU B CA 1
ATOM 2066 C C . LEU B 1 121 ? -13.625 20.719 16.781 1 97.25 121 LEU B C 1
ATOM 2068 O O . LEU B 1 121 ? -14.688 20.594 16.156 1 97.25 121 LEU B O 1
ATOM 2072 N N . MET B 1 122 ? -12.641 19.922 16.594 1 97.12 122 MET B N 1
ATOM 2073 C CA . MET B 1 122 ? -12.656 18.875 15.578 1 97.12 122 MET B CA 1
ATOM 2074 C C . MET B 1 122 ? -13.711 17.828 15.891 1 97.12 122 MET B C 1
ATOM 2076 O O . MET B 1 122 ? -14.375 17.312 14.992 1 97.12 122 MET B O 1
ATOM 2080 N N . ALA B 1 123 ? -13.805 17.516 17.188 1 97.44 123 ALA B N 1
ATOM 2081 C CA . ALA B 1 123 ? -14.828 16.562 17.594 1 97.44 123 ALA B CA 1
ATOM 2082 C C . ALA B 1 123 ? -16.219 17.062 17.234 1 97.44 123 ALA B C 1
ATOM 2084 O O . ALA B 1 123 ? -17.062 16.297 16.766 1 97.44 123 ALA B O 1
ATOM 2085 N N . GLU B 1 124 ? -16.453 18.297 17.484 1 97.31 124 GLU B N 1
ATOM 2086 C CA . GLU B 1 124 ? -17.75 18.891 17.156 1 97.31 124 GLU B CA 1
ATOM 2087 C C . GLU B 1 124 ? -18 18.875 15.656 1 97.31 124 GLU B C 1
ATOM 2089 O O . GLU B 1 124 ? -19.094 18.5 15.203 1 97.31 124 GLU B O 1
ATOM 2094 N N . ILE B 1 125 ? -17.016 19.25 14.914 1 97.12 125 ILE B N 1
ATOM 2095 C CA . ILE B 1 125 ? -17.141 19.281 13.461 1 97.12 125 ILE B CA 1
ATOM 2096 C C . ILE B 1 125 ? -17.406 17.859 12.945 1 97.12 125 ILE B C 1
ATOM 2098 O O . ILE B 1 125 ? -18.281 17.672 12.094 1 97.12 125 ILE B O 1
ATOM 2102 N N . ALA B 1 126 ? -16.672 16.891 13.422 1 96.25 126 ALA B N 1
ATOM 2103 C CA . ALA B 1 126 ? -16.828 15.508 13 1 96.25 126 ALA B CA 1
ATOM 2104 C C . ALA B 1 126 ? -18.234 14.984 13.312 1 96.25 126 ALA B C 1
ATOM 2106 O O . ALA B 1 126 ? -18.766 14.148 12.578 1 96.25 126 ALA B O 1
ATOM 2107 N N . SER B 1 127 ? -18.781 15.5 14.367 1 95.31 127 SER B N 1
ATOM 2108 C CA . SER B 1 127 ? -20.109 15.047 14.805 1 95.31 127 SER B CA 1
ATOM 2109 C C . SER B 1 127 ? -21.219 15.773 14.055 1 95.31 127 SER B C 1
ATOM 2111 O O . SER B 1 127 ? -22.391 15.43 14.195 1 95.31 127 SER B O 1
ATOM 2113 N N . GLY B 1 128 ? -20.891 16.781 13.289 1 94.25 128 GLY B N 1
ATOM 2114 C CA . GLY B 1 128 ? -21.891 17.438 12.469 1 94.25 128 GLY B CA 1
ATOM 2115 C C . GLY B 1 128 ? -22.172 18.875 12.914 1 94.25 128 GLY B C 1
ATOM 2116 O O . GLY B 1 128 ? -22.859 19.625 12.211 1 94.25 128 GLY B O 1
ATOM 2117 N N . SER B 1 129 ? -21.688 19.25 14.031 1 95.25 129 SER B N 1
ATOM 2118 C CA . SER B 1 129 ? -21.844 20.609 14.516 1 95.25 129 SER B CA 1
ATOM 2119 C C . SER B 1 129 ? -20.859 21.562 13.82 1 95.25 129 SER B C 1
ATOM 2121 O O . SER B 1 129 ? -19.906 21.109 13.172 1 95.25 129 SER B O 1
ATOM 2123 N N . ASN B 1 130 ? -21.062 22.781 13.906 1 95.12 130 ASN B N 1
ATOM 2124 C CA . ASN B 1 130 ? -20.188 23.75 13.242 1 95.12 130 ASN B CA 1
ATOM 2125 C C . ASN B 1 130 ? -19.141 24.297 14.203 1 95.12 130 ASN B C 1
ATOM 2127 O O . ASN B 1 130 ? -18.203 24.969 13.773 1 95.12 130 ASN B O 1
ATOM 2131 N N . ALA B 1 131 ? -19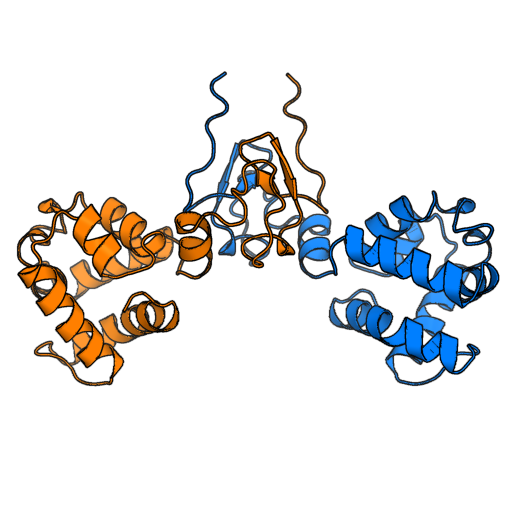.219 24.094 15.414 1 92.69 131 ALA B N 1
ATOM 2132 C CA . ALA B 1 131 ? -18.203 24.391 16.438 1 92.69 131 ALA B CA 1
ATOM 2133 C C . ALA B 1 131 ? -17.781 25.859 16.375 1 92.69 131 ALA B C 1
ATOM 2135 O O . ALA B 1 131 ? -16.594 26.172 16.438 1 92.69 131 ALA B O 1
ATOM 2136 N N . GLY B 1 132 ? -18.734 26.781 16.109 1 92.69 132 GLY B N 1
ATOM 2137 C CA . GLY B 1 132 ? -18.453 28.203 16.078 1 92.69 132 GLY B CA 1
ATOM 2138 C C . GLY B 1 132 ? -17.969 28.672 14.711 1 92.69 132 GLY B C 1
ATOM 2139 O O . GLY B 1 132 ? -17.734 29.859 14.508 1 92.69 132 GLY B O 1
ATOM 2140 N N . LEU B 1 133 ? -17.766 27.781 13.773 1 95.69 133 LEU B N 1
ATOM 2141 C CA . LEU B 1 133 ? -17.422 28.125 12.398 1 95.69 133 LEU B CA 1
ATOM 2142 C C . LEU B 1 133 ? -18.688 28.484 11.609 1 95.69 133 LEU B C 1
ATOM 2144 O O . LEU B 1 133 ? -19.797 28.156 12.023 1 95.69 133 LEU B O 1
ATOM 2148 N N . THR B 1 134 ? -18.5 29.219 10.57 1 95.94 134 THR B N 1
ATOM 2149 C CA . THR B 1 134 ? -19.625 29.453 9.664 1 95.94 134 THR B CA 1
ATOM 2150 C C . THR B 1 134 ? -20.016 28.156 8.961 1 95.94 134 THR B C 1
ATOM 2152 O O . THR B 1 134 ? -19.266 27.188 8.953 1 95.94 134 THR B O 1
ATOM 2155 N N . ASN B 1 135 ? -21.141 28.203 8.328 1 95.69 135 ASN B N 1
ATOM 2156 C CA . ASN B 1 135 ? -21.625 27.031 7.613 1 95.69 135 ASN B CA 1
ATOM 2157 C C . ASN B 1 135 ? -20.672 26.609 6.508 1 95.69 135 ASN B C 1
ATOM 2159 O O . ASN B 1 135 ? -20.359 25.422 6.359 1 95.69 135 ASN B O 1
ATOM 2163 N N . ASN B 1 136 ? -20.172 27.578 5.812 1 96.38 136 ASN B N 1
ATOM 2164 C CA . ASN B 1 136 ? -19.266 27.297 4.703 1 96.38 136 ASN B CA 1
ATOM 2165 C C . ASN B 1 136 ? -17.922 26.766 5.195 1 96.38 136 ASN B C 1
ATOM 2167 O O . ASN B 1 136 ? -17.375 25.828 4.617 1 96.38 136 ASN B O 1
ATOM 2171 N N . GLU B 1 137 ? -17.453 27.344 6.242 1 96.69 137 GLU B N 1
ATOM 2172 C CA . GLU B 1 137 ? -16.188 26.891 6.824 1 96.69 137 GLU B CA 1
ATOM 2173 C C . GLU B 1 137 ? -16.281 25.453 7.289 1 96.69 137 GLU B C 1
ATOM 2175 O O . GLU B 1 137 ? -15.406 24.641 6.969 1 96.69 137 GLU B O 1
ATOM 2180 N N . ALA B 1 138 ? -17.312 25.203 8.031 1 96.5 138 ALA B N 1
ATOM 2181 C CA . ALA B 1 138 ? -17.484 23.859 8.594 1 96.5 138 ALA B CA 1
ATOM 2182 C C . ALA B 1 138 ? -17.672 22.828 7.488 1 96.5 138 ALA B C 1
ATOM 2184 O O . ALA B 1 138 ? -17.109 21.734 7.555 1 96.5 138 ALA B O 1
ATOM 2185 N N . ALA B 1 139 ? -18.453 23.141 6.531 1 95.94 139 ALA B N 1
ATOM 2186 C CA . ALA B 1 139 ? -18.719 22.234 5.418 1 95.94 139 ALA B CA 1
ATOM 2187 C C . ALA B 1 139 ? -17.422 21.906 4.664 1 95.94 139 ALA B C 1
ATOM 2189 O O . ALA B 1 139 ? -17.188 20.75 4.301 1 95.94 139 ALA B O 1
ATOM 2190 N N . ASP B 1 140 ? -16.609 22.891 4.438 1 96.69 140 ASP B N 1
ATOM 2191 C CA . ASP B 1 140 ? -15.383 22.719 3.686 1 96.69 140 ASP B CA 1
ATOM 2192 C C . ASP B 1 140 ? -14.359 21.922 4.496 1 96.69 140 ASP B C 1
ATOM 2194 O O . ASP B 1 140 ? -13.508 21.219 3.926 1 96.69 140 ASP B O 1
ATOM 2198 N N . PHE B 1 141 ? -14.492 22.031 5.742 1 96.88 141 PHE B N 1
ATOM 2199 C CA . PHE B 1 141 ? -13.469 21.469 6.621 1 96.88 141 PHE B CA 1
ATOM 2200 C C . PHE B 1 141 ? -13.859 20.062 7.074 1 96.88 141 PHE B C 1
ATOM 2202 O O . PHE B 1 141 ? -12.992 19.266 7.418 1 96.88 141 PHE B O 1
ATOM 2209 N N . ARG B 1 142 ? -15.047 19.656 7.016 1 96.81 142 ARG B N 1
ATOM 2210 C CA . ARG B 1 142 ? -15.625 18.5 7.68 1 96.81 142 ARG B CA 1
ATOM 2211 C C . ARG B 1 142 ? -15.078 17.203 7.086 1 96.81 142 ARG B C 1
ATOM 2213 O O . ARG B 1 142 ? -14.75 16.266 7.82 1 96.81 142 ARG B O 1
ATOM 2220 N N . PHE B 1 143 ? -14.977 17.188 5.836 1 93.56 143 PHE B N 1
ATOM 2221 C CA . PHE B 1 143 ? -14.523 15.945 5.215 1 93.56 143 PHE B CA 1
ATOM 2222 C C . PHE B 1 143 ? -13.133 15.562 5.711 1 93.56 143 PHE B C 1
ATOM 2224 O O . PHE B 1 143 ? -12.875 14.398 6.008 1 93.56 143 PHE B O 1
ATOM 2231 N N . PHE B 1 144 ? -12.312 16.531 5.762 1 96.06 144 PHE B N 1
ATOM 2232 C CA . PHE B 1 144 ? -10.945 16.281 6.199 1 96.06 144 PHE B CA 1
ATOM 2233 C C . PHE B 1 144 ? -10.914 15.875 7.668 1 96.06 144 PHE B C 1
ATOM 2235 O O . PHE B 1 144 ? -10.188 14.953 8.047 1 96.06 144 PHE B O 1
ATOM 2242 N N . VAL B 1 145 ? -11.672 16.531 8.469 1 97.12 145 VAL B N 1
ATOM 2243 C CA . VAL B 1 145 ? -11.742 16.25 9.891 1 97.12 145 VAL B CA 1
ATOM 2244 C C . VAL B 1 145 ? -12.258 14.82 10.102 1 97.12 145 VAL B C 1
ATOM 2246 O O . VAL B 1 145 ? -11.758 14.102 10.969 1 97.12 145 VAL B O 1
ATOM 2249 N N . GLN B 1 146 ? -13.172 14.438 9.352 1 96.44 146 GLN B N 1
ATOM 2250 C CA . GLN B 1 146 ? -13.719 13.086 9.453 1 96.44 146 GLN B CA 1
ATOM 2251 C C . GLN B 1 146 ? -12.664 12.039 9.117 1 96.44 146 GLN B C 1
ATOM 2253 O O . GLN B 1 146 ? -12.594 10.992 9.758 1 96.44 146 GLN B O 1
ATOM 2258 N N . LYS B 1 147 ? -11.875 12.344 8.117 1 95.75 147 LYS B N 1
ATOM 2259 C CA . LYS B 1 147 ? -10.789 11.422 7.77 1 95.75 147 LYS B CA 1
ATOM 2260 C C . LYS B 1 147 ? -9.805 11.273 8.922 1 95.75 147 LYS B C 1
ATOM 2262 O O . LYS B 1 147 ? -9.352 10.172 9.219 1 95.75 147 LYS B O 1
ATOM 2267 N N . LEU B 1 148 ? -9.484 12.383 9.531 1 97.44 148 LEU B N 1
ATOM 2268 C CA . LEU B 1 148 ? -8.602 12.344 10.695 1 97.44 148 LEU B CA 1
ATOM 2269 C C . LEU B 1 148 ? -9.203 11.516 11.812 1 97.44 148 LEU B C 1
ATOM 2271 O O . LEU B 1 148 ? -8.516 10.695 12.43 1 97.44 148 LEU B O 1
ATOM 2275 N N . HIS B 1 149 ? -10.477 11.703 12 1 97.25 149 HIS B N 1
ATOM 2276 C CA . HIS B 1 149 ? -11.172 10.961 13.047 1 97.25 149 HIS B CA 1
ATOM 2277 C C . HIS B 1 149 ? -11.156 9.461 12.773 1 97.25 149 HIS B C 1
ATOM 2279 O O . HIS B 1 149 ? -10.836 8.672 13.656 1 97.25 149 HIS B O 1
ATOM 2285 N N . GLU B 1 150 ? -11.43 9.109 11.625 1 96.31 150 GLU B N 1
ATOM 2286 C CA . GLU B 1 150 ? -11.539 7.707 11.219 1 96.31 150 GLU B CA 1
ATOM 2287 C C . GLU B 1 150 ? -10.188 6.996 11.336 1 96.31 150 GLU B C 1
ATOM 2289 O O . GLU B 1 150 ? -10.141 5.773 11.492 1 96.31 150 GLU B O 1
ATOM 2294 N N . THR B 1 151 ? -9.164 7.781 11.273 1 96.19 151 THR B N 1
ATOM 2295 C CA . THR B 1 151 ? -7.84 7.168 11.273 1 96.19 151 THR B CA 1
ATOM 2296 C C . THR B 1 151 ? -7.168 7.324 12.633 1 96.19 151 THR B C 1
ATOM 2298 O O . THR B 1 151 ? -5.949 7.172 12.75 1 96.19 151 THR B O 1
ATOM 2301 N N . GLY B 1 152 ? -7.941 7.738 13.656 1 96.06 152 GLY B N 1
ATOM 2302 C CA . GLY B 1 152 ? -7.492 7.637 15.031 1 96.06 152 GLY B CA 1
ATOM 2303 C C . GLY B 1 152 ? -6.824 8.898 15.539 1 96.06 152 GLY B C 1
ATOM 2304 O O . GLY B 1 152 ? -6.137 8.875 16.562 1 96.06 152 GLY B O 1
ATOM 2305 N N . PHE B 1 153 ? -6.953 9.938 14.836 1 97.88 153 PHE B N 1
ATOM 2306 C CA . PHE B 1 153 ? -6.309 11.195 15.195 1 97.88 153 PHE B CA 1
ATOM 2307 C C . PHE B 1 153 ? -6.832 11.711 16.531 1 97.88 153 PHE B C 1
ATOM 2309 O O . PHE B 1 153 ? -6.066 12.234 17.344 1 97.88 153 PHE B O 1
ATOM 2316 N N . PHE B 1 154 ? -8.102 11.562 16.703 1 96.44 154 PHE B N 1
ATOM 2317 C CA . PHE B 1 154 ? -8.781 11.922 17.953 1 96.44 154 PHE B CA 1
ATOM 2318 C C . PHE B 1 154 ? -10.055 11.109 18.125 1 96.44 154 PHE B C 1
ATOM 2320 O O . PHE B 1 154 ? -10.547 10.5 17.172 1 96.44 154 PHE B O 1
#

Radius of gyration: 24.83 Å; Cα contacts (8 Å, |Δi|>4): 441; chains: 2; bounding box: 49×70×53 Å

Nearest PDB structures (foldseek):
  8v14-assembly1_B  TM=9.726E-01  e=2.325E-19  Caenorhabditis elegans
  4krc-assembly1_B  TM=2.662E-01  e=3.477E-01  Saccharomyces cerevisiae S288C
  5ooo-assembly1_A  TM=2.306E-01  e=4.694E+00  Rift Valley fever virus
  8v14-assembly1_B  TM=9.723E-01  e=2.461E-19  Caenorhabditis elegans
  4krc-assembly1_B  TM=2.676E-01  e=3.746E-01  Saccharomyces cerevisiae S288C

Foldseek 3Di:
DPLPQADPQQRDADPVGDTHHPCQQCPPDQDDPVSVSNPQLVNQLVLAPHLVVQLVLLVVLCVVPNQVLVCQQQNDCSGPQNVSQVHSSNLSSLLRRQQALVSSCVSSVHDPVSSVSNVVCLVCLQVPHNSPPDPVSSVSCNVNSVSSVVSRHD/DPLPQADPQQRDADPVGDTHHPVQQCPPDQDDPVSVSNPQLVNQLVLAPHLVVQLVLLVVLCVVPNQVLVCQQQNDCSGPQNVSQVHSSNLSSLLRRQQALVSSCVSSVHDPVSSVSNVVCLVCLQVPHNSPPDPVSSVSCNVNSVSSVVSRHD

Secondary structure (DSSP, 8-state):
----PPPTTS-EE-TTS-EE-GGGTTSSS--STT-GGG-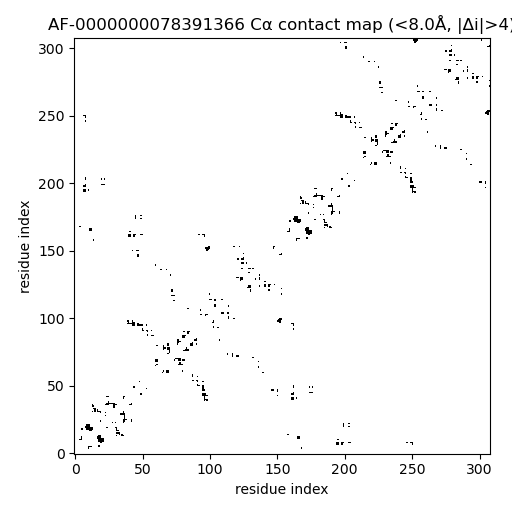HHHHHHHHSPPHHHHHHHHHHHHHHH-HHHHHHHH-GGGHHHHGGGT-HHHHHHHHHH-SSHHHHHHHTT--HHHHHHHHHHHHHHHHT--TTS-HHHHHHHHHHHHHHHHTT--/----PPPTTS-EE-TTS-EE-GGGTTSSS--STT-GGG-HHHHHHHHSPPHHHHHHHHHHHHHHH-HHHHHHHH-GGGHHHHGGGT-HHHHHHHHHH-SSHHHHHHHTT--HHHHHHHHHHHHHHHHT--TTS-HHHHHHHHHHHHHHHHTT--